Protein AF-A0A938N0V7-F1 (afdb_monomer)

Mean predicted aligned error: 14.21 Å

Sequence (322 aa):
MTSREPVSKRRSAGRAALAMTAGLLFSIIPAGCEKEAPPPPPPPPPPPPKAPEPVQVQDVMSRVGADARVQFPQDKAPTDEELVVAVVRFAGALARGDESGFGEWLAPSARPVLEELI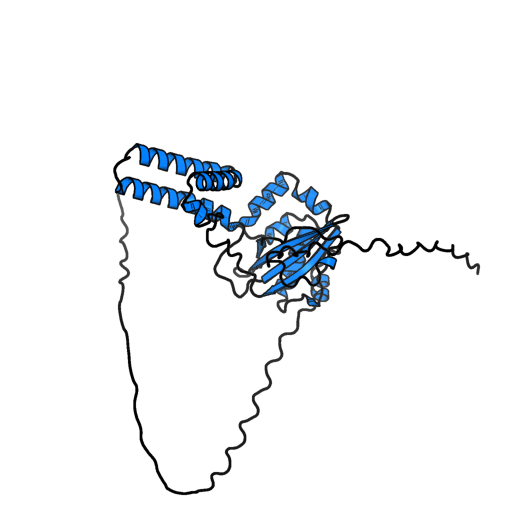AGGEWEEATGRIEAVRVFWVQKGAPEFRPPAGGLGITPDMLGDPAKMQEALKKLMEALPADQRAAFEQAQQELTEAVKANPTDPEAMRLAAQQFGAKVQPILAAASSGGDSGPVDPNAFGIGFAVQEPGSSYAVLWRATKPGERWVFSALPSPPGTRPRASDWDGVSDPTAPSSPAFGLPGSEPVPGSPSPSSEPSTPRAPVGG

Radius of gyration: 31.02 Å; Cα contacts (8 Å, |Δi|>4): 343; chains: 1; bounding box: 96×72×84 Å

Solvent-accessible surface area (backbone atoms only — not comparable to full-atom values): 19741 Å² total; per-residue (Å²): 140,86,87,83,84,85,86,84,84,81,81,90,78,83,87,86,87,84,84,88,86,88,84,79,87,88,82,91,79,93,78,78,93,69,84,71,72,77,73,75,74,74,75,77,76,76,79,77,79,78,76,82,68,59,39,64,44,66,62,51,38,62,74,71,63,50,41,89,42,49,42,67,52,66,95,56,39,53,68,48,60,68,57,52,53,48,52,46,51,43,46,28,16,50,47,69,47,34,61,68,62,33,50,72,34,36,30,80,80,53,40,64,59,52,51,50,31,52,76,70,44,51,41,55,60,58,23,72,47,46,67,31,35,28,52,50,39,63,41,80,46,34,78,74,71,66,61,64,90,51,80,70,78,52,44,81,70,34,79,77,32,72,67,53,41,51,51,49,52,48,55,49,50,72,71,41,56,74,69,52,34,52,54,46,52,51,36,49,50,52,36,50,53,48,36,69,74,37,80,83,40,69,66,59,44,52,51,36,51,50,52,34,48,65,63,42,44,61,50,52,46,55,70,52,40,65,41,78,67,62,79,82,49,80,81,18,26,26,39,29,35,18,40,18,40,90,79,30,12,37,54,46,30,30,35,40,37,55,81,78,91,47,67,30,35,40,57,41,82,47,50,86,70,72,39,69,42,36,72,72,47,58,81,55,86,60,62,72,56,77,77,67,72,77,77,66,65,91,74,78,67,79,73,89,75,76,75,74,82,74,81,75,79,81,75,83,81,77,86,84,85,130

Structure (mmCIF, N/CA/C/O backbone):
data_AF-A0A938N0V7-F1
#
_entry.id   AF-A0A938N0V7-F1
#
loop_
_atom_site.group_PDB
_atom_site.id
_atom_site.type_symbol
_atom_site.label_atom_id
_atom_site.label_alt_id
_atom_site.label_comp_id
_atom_site.label_asym_id
_atom_site.label_entity_id
_atom_site.label_seq_id
_atom_site.pdbx_PDB_ins_code
_atom_site.Cartn_x
_atom_site.Cartn_y
_atom_site.Cartn_z
_atom_site.occupancy
_atom_site.B_iso_or_equiv
_atom_site.auth_seq_id
_atom_site.auth_comp_id
_atom_site.auth_asym_id
_atom_site.auth_atom_id
_atom_site.pdbx_PDB_model_num
ATOM 1 N N . MET A 1 1 ? 45.841 17.186 -21.089 1.00 47.34 1 MET A N 1
ATOM 2 C CA . MET A 1 1 ? 46.556 16.758 -19.868 1.00 47.34 1 MET A CA 1
ATOM 3 C C . MET A 1 1 ? 45.662 15.775 -19.140 1.00 47.34 1 MET A C 1
ATOM 5 O O . MET A 1 1 ? 44.631 16.157 -18.611 1.00 47.34 1 MET A O 1
ATOM 9 N N . THR A 1 2 ? 45.986 14.497 -19.280 1.00 48.50 2 THR A N 1
ATOM 10 C CA . THR A 1 2 ? 45.189 13.338 -18.868 1.00 48.50 2 THR A CA 1
ATOM 11 C C . THR A 1 2 ? 45.739 12.770 -17.562 1.00 48.50 2 THR A C 1
ATOM 13 O O . THR A 1 2 ? 46.887 12.330 -17.554 1.00 48.50 2 THR A O 1
ATOM 16 N N . SER A 1 3 ? 44.930 12.716 -16.502 1.00 58.00 3 SER A N 1
ATOM 17 C CA . SER A 1 3 ? 45.210 11.891 -15.319 1.00 58.00 3 SER A CA 1
ATOM 18 C C . SER A 1 3 ? 44.272 10.690 -15.320 1.00 58.00 3 SER A C 1
ATOM 20 O O . SER A 1 3 ? 43.058 10.845 -15.237 1.00 58.00 3 SER A O 1
ATOM 22 N N . ARG A 1 4 ? 44.853 9.496 -15.473 1.00 60.59 4 ARG A N 1
ATOM 23 C CA . ARG A 1 4 ? 44.196 8.193 -15.315 1.00 60.59 4 ARG A CA 1
ATOM 24 C C . ARG A 1 4 ? 44.411 7.721 -13.878 1.00 60.59 4 ARG A C 1
ATOM 26 O O . ARG A 1 4 ? 45.558 7.624 -13.450 1.00 60.59 4 ARG A O 1
ATOM 33 N N . GLU A 1 5 ? 43.336 7.398 -13.168 1.00 58.91 5 GLU A N 1
ATOM 34 C CA . GLU A 1 5 ? 43.403 6.686 -11.887 1.00 58.91 5 GLU A CA 1
ATOM 35 C C . GLU A 1 5 ? 43.627 5.172 -12.087 1.00 58.91 5 GLU A C 1
ATOM 37 O O . GLU A 1 5 ? 43.180 4.607 -13.093 1.00 58.91 5 GLU A O 1
ATOM 42 N N . PRO A 1 6 ? 44.327 4.490 -11.159 1.00 67.94 6 PRO A N 1
ATOM 43 C CA . PRO A 1 6 ? 44.637 3.072 -11.282 1.00 67.94 6 PRO A CA 1
ATOM 44 C C . PRO A 1 6 ? 43.514 2.144 -10.786 1.00 67.94 6 PRO A C 1
ATOM 46 O O . PRO A 1 6 ? 42.963 2.282 -9.697 1.00 67.94 6 PRO A O 1
ATOM 49 N N . VAL A 1 7 ? 43.263 1.117 -11.598 1.00 62.88 7 VAL A N 1
ATOM 50 C CA . VAL A 1 7 ? 42.365 -0.022 -11.369 1.00 62.88 7 VAL A CA 1
ATOM 51 C C . VAL A 1 7 ? 42.854 -0.890 -10.200 1.00 62.88 7 VAL A C 1
ATOM 53 O O . VAL A 1 7 ? 43.948 -1.457 -10.242 1.00 62.88 7 VAL A O 1
ATOM 56 N N . SER A 1 8 ? 42.013 -1.056 -9.175 1.00 60.25 8 SER A N 1
ATOM 57 C CA . SER A 1 8 ? 42.258 -1.950 -8.036 1.00 60.25 8 SER A CA 1
ATOM 58 C C . SER A 1 8 ? 41.828 -3.391 -8.352 1.00 60.25 8 SER A C 1
ATOM 60 O O . SER A 1 8 ? 40.645 -3.704 -8.475 1.00 60.25 8 SER A O 1
ATOM 62 N N . LYS A 1 9 ? 42.818 -4.286 -8.478 1.00 55.31 9 LYS A N 1
ATOM 63 C CA . LYS A 1 9 ? 42.665 -5.750 -8.570 1.00 55.31 9 LYS A CA 1
ATOM 64 C C . LYS A 1 9 ? 42.208 -6.321 -7.221 1.00 55.31 9 LYS A C 1
ATOM 66 O O . LYS A 1 9 ? 43.036 -6.486 -6.325 1.00 55.31 9 LYS A O 1
ATOM 71 N N . ARG A 1 10 ? 40.943 -6.737 -7.086 1.00 57.19 10 ARG A N 1
ATOM 72 C CA . ARG A 1 10 ? 40.549 -7.680 -6.021 1.00 57.19 10 ARG A CA 1
ATOM 73 C C . ARG A 1 10 ? 40.757 -9.113 -6.500 1.00 57.19 10 ARG A C 1
ATOM 75 O O . ARG A 1 10 ? 40.176 -9.556 -7.485 1.00 57.19 10 ARG A O 1
ATOM 82 N N . ARG A 1 11 ? 41.668 -9.798 -5.811 1.00 59.78 11 ARG A N 1
ATOM 83 C CA . ARG A 1 11 ? 42.065 -11.187 -6.038 1.00 59.78 11 ARG A CA 1
ATOM 84 C C . ARG A 1 11 ? 40.982 -12.132 -5.522 1.00 59.78 11 ARG A C 1
ATOM 86 O O . ARG A 1 11 ? 40.542 -12.007 -4.384 1.00 59.78 11 ARG A O 1
ATOM 93 N N . SER A 1 12 ? 40.627 -13.098 -6.358 1.00 44.62 12 SER A N 1
ATOM 94 C CA . SER A 1 12 ? 39.912 -14.317 -6.001 1.00 44.62 12 SER A CA 1
ATOM 95 C C . SER A 1 12 ? 40.824 -15.261 -5.208 1.00 44.62 12 SER A C 1
ATOM 97 O O . SER A 1 12 ? 41.892 -15.639 -5.691 1.00 44.62 12 SER A O 1
ATOM 99 N N . ALA A 1 13 ? 40.371 -15.701 -4.042 1.00 51.12 13 ALA A N 1
ATOM 100 C CA . ALA A 1 13 ? 40.782 -16.946 -3.398 1.00 51.12 13 ALA A CA 1
ATOM 101 C C . ALA A 1 13 ? 39.467 -17.644 -3.002 1.00 51.12 13 ALA A C 1
ATOM 103 O O . ALA A 1 13 ? 38.592 -16.998 -2.446 1.00 51.12 13 ALA A O 1
ATOM 104 N N . GLY A 1 14 ? 39.166 -18.895 -3.335 1.00 38.66 14 GLY A N 1
ATOM 105 C CA . GLY A 1 14 ? 40.039 -20.001 -3.686 1.00 38.66 14 GLY A CA 1
ATOM 106 C C . GLY A 1 14 ? 40.099 -20.988 -2.523 1.00 38.66 14 GLY A C 1
ATOM 107 O O . GLY A 1 14 ? 40.975 -20.850 -1.684 1.00 38.66 14 GLY A O 1
ATOM 108 N N . ARG A 1 15 ? 39.228 -22.010 -2.593 1.00 45.34 15 ARG A N 1
ATOM 109 C CA . ARG A 1 15 ? 39.341 -23.357 -1.990 1.00 45.34 15 ARG A CA 1
ATOM 110 C C . ARG A 1 15 ? 39.179 -23.487 -0.466 1.00 45.34 15 ARG A C 1
ATOM 112 O O . ARG A 1 15 ? 39.952 -22.923 0.289 1.00 45.34 15 ARG A O 1
ATOM 119 N N . ALA A 1 16 ? 38.308 -24.404 -0.039 1.00 38.09 16 ALA A N 1
ATOM 120 C CA . ALA A 1 16 ? 38.733 -25.719 0.468 1.00 38.09 16 ALA A CA 1
ATOM 121 C C . ALA A 1 16 ? 37.522 -26.578 0.878 1.00 38.09 16 ALA A C 1
ATOM 123 O O . ALA A 1 16 ? 36.589 -26.103 1.515 1.00 38.09 16 ALA A O 1
ATOM 124 N N . ALA A 1 17 ? 37.574 -27.851 0.491 1.00 45.22 17 ALA A N 1
ATOM 125 C CA . ALA A 1 17 ? 36.679 -28.926 0.893 1.00 45.22 17 ALA A CA 1
ATOM 126 C C . ALA A 1 17 ? 37.282 -29.711 2.077 1.00 45.22 17 ALA A C 1
ATOM 128 O O . ALA A 1 17 ? 38.504 -29.811 2.167 1.00 45.22 17 ALA A O 1
ATOM 129 N N . LEU A 1 18 ? 36.435 -30.311 2.921 1.00 41.59 18 LEU A N 1
ATOM 130 C CA . LEU A 1 18 ? 36.738 -31.414 3.857 1.00 41.59 18 LEU A CA 1
ATOM 131 C C . LEU A 1 18 ? 35.364 -31.979 4.298 1.00 41.59 18 LEU A C 1
ATOM 133 O O . LEU A 1 18 ? 34.565 -31.203 4.805 1.00 41.59 18 LEU A O 1
ATOM 137 N N . ALA A 1 19 ? 34.857 -33.183 4.012 1.00 41.19 19 ALA A N 1
ATOM 138 C CA . ALA A 1 19 ? 35.351 -34.560 3.901 1.00 41.19 19 ALA A CA 1
ATOM 139 C C . ALA A 1 19 ? 35.709 -35.239 5.242 1.00 41.19 19 ALA A C 1
ATOM 141 O O . ALA A 1 19 ? 36.712 -34.899 5.856 1.00 41.19 19 ALA A O 1
ATOM 142 N N . MET A 1 20 ? 34.928 -36.290 5.557 1.00 44.91 20 MET A N 1
ATOM 143 C CA . MET A 1 20 ? 35.166 -37.397 6.513 1.00 44.91 20 MET A CA 1
ATOM 144 C C . MET A 1 20 ? 34.950 -37.050 8.003 1.00 44.91 20 MET A C 1
ATOM 146 O O . MET A 1 20 ? 35.351 -36.001 8.478 1.00 44.91 20 MET A O 1
ATOM 150 N N . THR A 1 21 ? 34.328 -37.895 8.834 1.00 43.50 21 THR A N 1
ATOM 151 C CA . THR A 1 21 ? 34.859 -39.219 9.199 1.00 43.50 21 THR A CA 1
ATOM 152 C C . THR A 1 21 ? 33.785 -40.086 9.873 1.00 43.50 21 THR A C 1
ATOM 154 O O . THR A 1 21 ? 33.064 -39.627 10.755 1.00 43.50 21 THR A O 1
ATOM 157 N N . ALA A 1 22 ? 33.719 -41.349 9.450 1.00 50.12 22 ALA A N 1
ATOM 158 C CA . ALA A 1 22 ? 33.015 -42.452 10.093 1.00 50.12 22 ALA A CA 1
ATOM 159 C C . ALA A 1 22 ? 33.988 -43.269 10.968 1.00 50.12 22 ALA A C 1
ATOM 161 O O . ALA A 1 22 ? 35.170 -43.359 10.643 1.00 50.12 22 ALA A O 1
ATOM 162 N N . GLY A 1 23 ? 33.472 -43.919 12.017 1.00 41.69 23 GLY A N 1
ATOM 163 C CA . GLY A 1 23 ? 34.208 -44.812 12.932 1.00 41.69 23 GLY A CA 1
ATOM 164 C C . GLY A 1 23 ? 34.209 -44.253 14.362 1.00 41.69 23 GLY A C 1
ATOM 165 O O . GLY A 1 23 ? 34.240 -43.046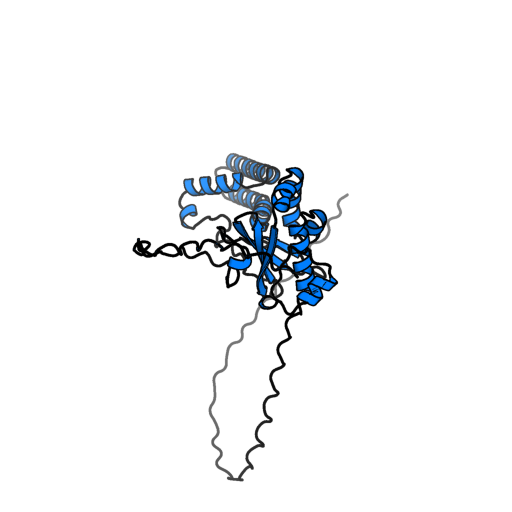 14.536 1.00 41.69 23 GLY A O 1
ATOM 166 N N . LEU A 1 24 ? 34.157 -45.025 15.444 1.00 48.19 24 LEU A N 1
ATOM 167 C CA . LEU A 1 24 ? 34.508 -46.425 15.652 1.00 48.19 24 LEU A CA 1
ATOM 168 C C . LEU A 1 24 ? 33.929 -46.878 17.015 1.00 48.19 24 LEU A C 1
ATOM 170 O O . LEU A 1 24 ? 33.697 -46.062 17.902 1.00 48.19 24 LEU A O 1
ATOM 174 N N . LEU A 1 25 ? 33.730 -48.190 17.140 1.00 48.72 25 LEU A N 1
ATOM 175 C CA . LEU A 1 25 ? 33.448 -48.998 18.336 1.00 48.72 25 LEU A CA 1
ATOM 176 C C . LEU A 1 25 ? 34.397 -48.776 19.542 1.00 48.72 25 LEU A C 1
ATOM 178 O O . LEU A 1 25 ? 35.467 -48.200 19.374 1.00 48.72 25 LEU A O 1
ATOM 182 N N . PHE A 1 26 ? 34.030 -49.425 20.670 1.00 44.22 26 PHE A N 1
ATOM 183 C CA . PHE A 1 26 ? 34.705 -49.625 21.983 1.00 44.22 26 PHE A CA 1
ATOM 184 C C . PHE A 1 26 ? 34.343 -48.600 23.082 1.00 44.22 26 PHE A C 1
ATOM 186 O O . PHE A 1 26 ? 34.364 -47.408 22.835 1.00 44.22 26 PHE A O 1
ATOM 193 N N . SER A 1 27 ? 33.963 -48.954 24.321 1.00 47.19 27 SER A N 1
ATOM 194 C CA . SER A 1 27 ? 34.313 -50.110 25.165 1.00 47.19 27 SER A CA 1
ATOM 195 C C . SER A 1 27 ? 33.200 -50.452 26.169 1.00 47.19 27 SER A C 1
ATOM 197 O O . SER A 1 27 ? 32.586 -49.561 26.749 1.00 47.19 27 SER A O 1
ATOM 199 N N . ILE A 1 28 ? 33.001 -51.746 26.436 1.00 57.38 28 ILE A N 1
ATOM 200 C CA . ILE A 1 28 ? 32.190 -52.258 27.551 1.00 57.38 28 ILE A CA 1
ATOM 201 C C . ILE A 1 28 ? 33.102 -52.361 28.783 1.00 57.38 28 ILE A C 1
ATOM 203 O O . ILE A 1 28 ? 34.055 -53.138 28.770 1.00 57.38 28 ILE A O 1
ATOM 207 N N . ILE A 1 29 ? 32.813 -51.591 29.836 1.00 60.56 29 ILE A N 1
ATOM 208 C CA . ILE A 1 29 ? 33.450 -51.694 31.160 1.00 60.56 29 ILE A CA 1
ATOM 209 C C . ILE A 1 29 ? 32.397 -52.240 32.138 1.00 60.56 29 ILE A C 1
ATOM 211 O O . ILE A 1 29 ? 31.386 -51.572 32.348 1.00 60.56 29 ILE A O 1
ATOM 215 N N . PRO A 1 30 ? 32.593 -53.420 32.754 1.00 62.50 30 PRO A N 1
ATOM 216 C CA . PRO A 1 30 ? 31.761 -53.887 33.851 1.00 62.50 30 PRO A CA 1
ATOM 217 C C . PRO A 1 30 ? 32.478 -53.607 35.177 1.00 62.50 30 PRO A C 1
ATOM 219 O O . PRO A 1 30 ? 33.363 -54.361 35.574 1.00 62.50 30 PRO A O 1
ATOM 222 N N . ALA A 1 31 ? 32.119 -52.530 35.874 1.00 54.00 31 ALA A N 1
ATOM 223 C CA . ALA A 1 31 ? 32.547 -52.326 37.256 1.00 54.00 31 ALA A CA 1
ATOM 224 C C . ALA A 1 31 ? 31.605 -51.370 37.998 1.00 54.00 31 ALA A C 1
ATOM 226 O O . ALA A 1 31 ? 31.448 -50.223 37.600 1.00 54.00 31 ALA A O 1
ATOM 227 N N . GLY A 1 32 ? 31.040 -51.864 39.103 1.00 51.56 32 GLY A N 1
ATOM 228 C CA . GLY A 1 32 ? 30.539 -51.048 40.209 1.00 51.56 32 GLY A CA 1
ATOM 229 C C . GLY A 1 32 ? 29.140 -50.460 40.036 1.00 51.56 32 GLY A C 1
ATOM 230 O O . GLY A 1 32 ? 28.994 -49.316 39.630 1.00 51.56 32 GLY A O 1
ATOM 231 N N . CYS A 1 33 ? 28.110 -51.200 40.464 1.00 56.69 33 CYS A N 1
ATOM 232 C CA . CYS A 1 33 ? 26.832 -50.605 40.871 1.00 56.69 33 CYS A CA 1
ATOM 233 C C . CYS A 1 33 ? 27.038 -49.779 42.151 1.00 56.69 33 CYS A C 1
ATOM 235 O O . CYS A 1 33 ? 26.643 -50.193 43.241 1.00 56.69 33 CYS A O 1
ATOM 237 N N . GLU A 1 34 ? 27.663 -48.614 42.028 1.00 55.59 34 GLU A N 1
ATOM 238 C CA . GLU A 1 34 ? 27.451 -47.535 42.978 1.00 55.59 34 GLU A CA 1
ATOM 239 C C . GLU A 1 34 ? 26.121 -46.898 42.578 1.00 55.59 34 GLU A C 1
ATOM 241 O O . GLU A 1 34 ? 25.934 -46.456 41.447 1.00 55.59 34 GLU A O 1
ATOM 246 N N . LYS A 1 35 ? 25.131 -46.994 43.467 1.00 66.81 35 LYS A N 1
ATOM 247 C CA . LYS A 1 35 ? 23.783 -46.466 43.260 1.00 66.81 35 LYS A CA 1
ATOM 248 C C . LYS A 1 35 ? 23.875 -44.941 43.257 1.00 66.81 35 LYS A C 1
ATOM 250 O O . LYS A 1 35 ? 23.654 -44.312 44.289 1.00 66.81 35 LYS A O 1
ATOM 255 N N . GLU A 1 36 ? 24.257 -44.378 42.114 1.00 56.34 36 GLU A N 1
ATOM 256 C CA . GLU A 1 36 ? 24.271 -42.946 41.854 1.00 56.34 36 GLU A CA 1
ATOM 257 C C . GLU A 1 36 ? 22.869 -42.430 42.171 1.00 56.34 36 GLU A C 1
ATOM 259 O O . GLU A 1 36 ? 21.865 -42.918 41.636 1.00 56.34 36 GLU A O 1
ATOM 264 N N . ALA A 1 37 ? 22.787 -41.535 43.157 1.00 69.44 37 ALA A N 1
ATOM 265 C CA . ALA A 1 37 ? 21.534 -40.881 43.480 1.00 69.44 37 ALA A CA 1
ATOM 266 C C . ALA A 1 37 ? 20.993 -40.286 42.172 1.00 69.44 37 ALA A C 1
ATOM 268 O O . ALA A 1 37 ? 21.779 -39.680 41.440 1.00 69.44 37 ALA A O 1
ATOM 269 N N . PRO A 1 38 ? 19.703 -40.493 41.841 1.00 75.12 38 PRO A N 1
ATOM 270 C CA . PRO A 1 38 ? 19.150 -39.986 40.595 1.00 75.12 38 PRO A CA 1
ATOM 271 C C . PRO A 1 38 ? 19.524 -38.507 40.487 1.00 75.12 38 PRO A C 1
ATOM 273 O O . PRO A 1 38 ? 19.334 -37.786 41.477 1.00 75.12 38 PRO A O 1
ATOM 276 N N . PRO A 1 39 ? 20.108 -38.068 39.353 1.00 78.81 39 PRO A N 1
ATOM 277 C CA . PRO A 1 39 ? 20.483 -36.677 39.191 1.00 78.81 39 PRO A CA 1
ATOM 278 C C . PRO A 1 39 ? 19.264 -35.831 39.557 1.00 78.81 39 PRO A C 1
ATOM 280 O O . PRO A 1 39 ? 18.140 -36.218 39.203 1.00 78.81 39 PRO A O 1
ATOM 283 N N . PRO A 1 40 ? 19.450 -34.738 40.322 1.00 81.75 40 PRO A N 1
ATOM 284 C CA . PRO A 1 40 ? 18.338 -33.883 40.700 1.00 81.75 40 PRO A CA 1
ATOM 285 C C . PRO A 1 40 ? 17.536 -33.578 39.433 1.00 81.75 40 PRO A C 1
ATOM 287 O O . PRO A 1 40 ? 18.154 -33.327 38.390 1.00 81.75 40 PRO A O 1
ATOM 290 N N . PRO A 1 41 ? 16.192 -33.678 39.482 1.00 84.50 41 PRO A N 1
ATOM 291 C CA . PRO A 1 41 ? 15.372 -33.463 38.303 1.00 84.50 41 PRO A CA 1
ATOM 292 C C . PRO A 1 41 ? 15.814 -32.145 37.666 1.00 84.50 41 PRO A C 1
ATOM 294 O O . PRO A 1 41 ? 16.003 -31.169 38.406 1.00 84.50 41 PRO A O 1
ATOM 297 N N . PRO A 1 42 ? 16.057 -32.122 36.340 1.00 87.69 42 PRO A N 1
ATOM 298 C CA . PRO A 1 42 ? 16.501 -30.909 35.680 1.00 87.69 42 PRO A CA 1
ATOM 299 C C . PRO A 1 42 ? 15.547 -29.784 36.087 1.00 87.69 42 PRO A C 1
ATOM 301 O O . PRO A 1 42 ? 14.333 -30.025 36.144 1.00 87.69 42 PRO A O 1
ATOM 304 N N . PRO A 1 43 ? 16.072 -28.595 36.442 1.00 89.94 43 PRO A N 1
ATOM 305 C CA . PRO A 1 43 ? 15.221 -27.490 36.844 1.00 89.94 43 PRO A CA 1
ATOM 306 C C . PRO A 1 43 ? 14.141 -27.308 35.773 1.00 89.94 43 PRO A C 1
ATOM 308 O O . PRO A 1 43 ? 14.461 -27.414 34.581 1.00 89.94 43 PRO A O 1
ATOM 311 N N . PRO A 1 44 ? 12.869 -27.107 36.171 1.00 91.31 44 PRO A N 1
ATOM 312 C CA . PRO A 1 44 ? 11.796 -26.939 35.208 1.00 91.31 44 PRO A CA 1
ATOM 313 C C . PRO A 1 44 ? 12.214 -25.849 34.217 1.00 91.31 44 PRO A C 1
ATOM 315 O O . PRO A 1 44 ? 12.753 -24.823 34.653 1.00 91.31 44 PRO A O 1
ATOM 318 N N . PRO A 1 45 ? 12.038 -26.076 32.902 1.00 92.12 45 PRO A N 1
ATOM 319 C CA . PRO A 1 45 ? 12.415 -25.085 31.913 1.00 92.12 45 PRO A CA 1
ATOM 320 C C . PRO A 1 45 ? 11.754 -23.753 32.288 1.00 92.12 45 PRO A C 1
ATOM 322 O O . PRO A 1 45 ? 10.585 -23.755 32.694 1.00 92.12 45 PRO A O 1
ATOM 325 N N . PRO A 1 46 ? 12.490 -22.628 32.217 1.00 93.19 46 PRO A N 1
ATOM 326 C CA . PRO A 1 46 ? 11.923 -21.331 32.542 1.00 93.19 46 PRO A CA 1
ATOM 327 C 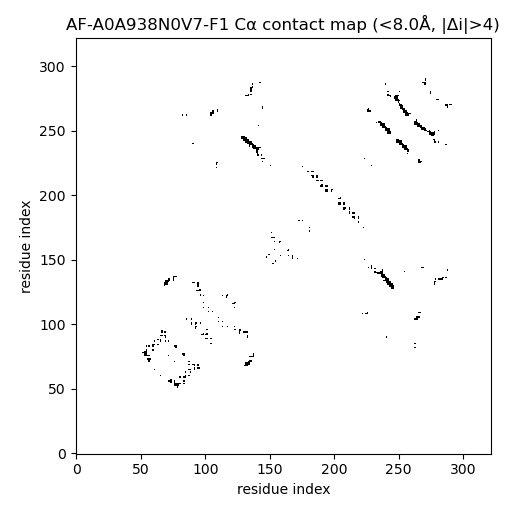C . PRO A 1 46 ? 10.642 -21.121 31.720 1.00 93.19 46 PRO A C 1
ATOM 329 O O . PRO A 1 46 ? 10.611 -21.513 30.547 1.00 93.19 46 PRO A O 1
ATOM 332 N N . PRO A 1 47 ? 9.581 -20.536 32.311 1.00 93.44 47 PRO A N 1
ATOM 333 C CA . PRO A 1 47 ? 8.358 -20.241 31.581 1.00 93.44 47 PRO A CA 1
ATOM 334 C C . PRO A 1 47 ? 8.694 -19.475 30.293 1.00 93.44 47 PRO A C 1
ATOM 336 O O . PRO A 1 47 ? 9.537 -18.572 30.348 1.00 93.44 47 PRO A O 1
ATOM 339 N N . PRO A 1 48 ? 8.068 -19.803 29.148 1.00 92.44 48 PRO A N 1
ATOM 340 C CA . PRO A 1 48 ? 8.260 -19.040 27.924 1.00 92.44 48 PRO A CA 1
ATOM 341 C C . PRO A 1 48 ? 8.029 -17.545 28.193 1.00 92.44 48 PRO A C 1
ATOM 343 O O . PRO A 1 48 ? 7.084 -17.210 28.919 1.00 92.44 48 PRO A O 1
ATOM 346 N N . PRO A 1 49 ? 8.854 -16.639 27.636 1.00 93.31 49 PRO A N 1
ATOM 347 C CA . PRO A 1 49 ? 8.581 -15.209 27.702 1.00 93.31 49 PRO A CA 1
ATOM 348 C C . PRO A 1 49 ? 7.142 -14.925 27.255 1.00 93.31 49 PRO A C 1
ATOM 350 O O . PRO A 1 49 ? 6.687 -15.473 26.249 1.00 93.31 49 PRO A O 1
ATOM 353 N N . LYS A 1 50 ? 6.410 -14.093 28.008 1.00 93.19 50 LYS A N 1
ATOM 354 C CA . LYS A 1 50 ? 5.061 -13.667 27.609 1.00 93.19 50 LYS A CA 1
ATOM 355 C C . LYS A 1 50 ? 5.150 -12.962 26.253 1.00 93.19 50 LYS A C 1
ATOM 357 O O . LYS A 1 50 ? 6.035 -12.129 26.060 1.00 93.19 50 LYS A O 1
ATOM 362 N N . ALA A 1 51 ? 4.255 -13.305 25.329 1.00 91.25 51 ALA A N 1
ATOM 363 C CA . ALA A 1 51 ? 4.170 -12.607 24.051 1.00 91.25 51 ALA A CA 1
ATOM 364 C C . ALA A 1 51 ? 3.896 -11.107 24.296 1.00 91.25 51 ALA A C 1
ATOM 366 O O . ALA A 1 51 ? 3.143 -10.793 25.223 1.00 91.25 51 ALA A O 1
ATOM 367 N N . PRO A 1 52 ? 4.493 -10.192 23.509 1.00 92.88 52 PRO A N 1
ATOM 368 C CA . PRO A 1 52 ? 4.187 -8.770 23.606 1.00 92.88 52 PRO A CA 1
ATOM 369 C C . PRO A 1 52 ? 2.686 -8.523 23.435 1.00 92.88 52 PRO A C 1
ATOM 371 O O . PRO A 1 52 ? 2.048 -9.130 22.574 1.00 92.88 52 PRO A O 1
ATOM 374 N N . GLU A 1 53 ? 2.127 -7.642 24.258 1.00 95.12 53 GLU A N 1
ATOM 375 C CA . GLU A 1 53 ? 0.715 -7.277 24.164 1.00 95.12 53 GLU A CA 1
ATOM 376 C C . GLU A 1 53 ? 0.479 -6.379 22.932 1.00 95.12 53 GLU A C 1
ATOM 378 O O . GLU A 1 53 ? 1.330 -5.540 22.618 1.00 95.12 53 GLU A O 1
ATOM 383 N N . PRO A 1 54 ? -0.641 -6.544 22.203 1.00 95.56 54 PRO A N 1
ATOM 384 C CA . PRO A 1 54 ? -1.002 -5.643 21.112 1.00 95.56 54 PRO A CA 1
ATOM 385 C C . PRO A 1 54 ? -1.173 -4.196 21.588 1.00 95.56 54 PRO A C 1
ATOM 387 O O . PRO A 1 54 ? -1.644 -3.946 22.699 1.00 95.56 54 PRO A O 1
ATOM 390 N N . VAL A 1 55 ? -0.841 -3.239 20.722 1.00 97.19 55 VAL A N 1
ATOM 391 C CA . VAL A 1 55 ? -0.993 -1.804 21.006 1.00 97.19 55 VAL A CA 1
ATOM 392 C C . VAL A 1 55 ? -2.471 -1.460 21.188 1.00 97.19 55 VAL A C 1
ATOM 394 O O . VAL A 1 55 ? -3.311 -1.922 20.419 1.00 97.19 55 VAL A O 1
ATOM 397 N N . GLN A 1 56 ? -2.804 -0.617 22.168 1.00 98.12 56 GLN A N 1
ATOM 398 C CA . GLN A 1 56 ? -4.167 -0.106 22.351 1.00 98.12 56 GLN A CA 1
ATOM 399 C C . GLN A 1 56 ? -4.469 0.956 21.289 1.00 98.12 56 GLN A C 1
ATOM 401 O O . GLN A 1 56 ? -4.088 2.122 21.408 1.00 98.12 56 GLN A O 1
ATOM 406 N N . VAL A 1 57 ? -5.133 0.549 20.208 1.00 97.62 57 VAL A N 1
ATOM 407 C CA . VAL A 1 57 ? -5.290 1.367 18.997 1.00 97.62 57 VAL A CA 1
ATOM 408 C C . VAL A 1 57 ? -6.087 2.635 19.272 1.00 97.62 57 VAL A C 1
ATOM 410 O O . VAL A 1 57 ? -5.744 3.691 18.746 1.00 97.62 57 VAL A O 1
ATOM 413 N N . GLN A 1 58 ? -7.104 2.566 20.134 1.00 97.75 58 GLN A N 1
ATOM 414 C CA . GLN A 1 58 ? -7.940 3.728 20.441 1.00 97.75 58 GLN A CA 1
ATOM 415 C C . GLN A 1 58 ? -7.192 4.833 21.186 1.00 97.75 58 GLN A C 1
ATOM 417 O O . GLN A 1 58 ? -7.424 6.016 20.918 1.00 97.75 58 GLN A O 1
ATOM 422 N N . ASP A 1 59 ? -6.251 4.465 22.055 1.00 98.19 59 ASP A N 1
ATOM 423 C CA . ASP A 1 59 ? -5.392 5.432 22.739 1.00 98.19 59 ASP A CA 1
ATOM 424 C C . ASP A 1 59 ? -4.489 6.139 21.724 1.00 98.19 59 ASP A C 1
ATOM 426 O O . ASP A 1 59 ? -4.357 7.366 21.742 1.00 98.19 59 ASP A O 1
ATOM 430 N N . VAL A 1 60 ? -3.927 5.379 20.774 1.00 98.25 60 VAL A N 1
ATOM 431 C CA . VAL A 1 60 ? -3.113 5.934 19.687 1.00 98.25 60 VAL A CA 1
ATOM 432 C C . VAL A 1 60 ? -3.944 6.856 18.798 1.00 98.25 60 VAL A C 1
ATOM 434 O O . VAL A 1 60 ? -3.527 7.991 18.573 1.00 98.25 60 VAL A O 1
ATOM 437 N N . MET A 1 61 ? -5.113 6.411 18.327 1.00 98.19 61 MET A N 1
ATOM 438 C CA . MET A 1 61 ? -6.014 7.197 17.477 1.00 98.19 61 MET A CA 1
ATOM 439 C C . MET A 1 61 ? -6.438 8.506 18.150 1.00 98.19 61 MET A C 1
ATOM 441 O O . MET A 1 61 ? -6.387 9.560 17.516 1.00 98.19 61 MET A O 1
ATOM 445 N N . SER A 1 62 ? -6.775 8.461 19.441 1.00 98.25 62 SER A N 1
ATOM 446 C CA . SER A 1 62 ? -7.120 9.654 20.223 1.00 98.25 62 SER A CA 1
ATOM 447 C C . SER A 1 62 ? -5.932 10.608 20.347 1.00 98.25 62 SER A C 1
ATOM 449 O O . SER A 1 62 ? -6.066 11.808 20.117 1.00 98.25 62 SER A O 1
ATOM 451 N N . ARG A 1 63 ? -4.741 10.077 20.654 1.00 98.38 63 ARG A N 1
ATOM 452 C CA . ARG A 1 63 ? -3.518 10.868 20.843 1.00 98.38 63 ARG A CA 1
ATOM 453 C C . ARG A 1 63 ? -3.031 11.537 19.559 1.00 98.38 63 ARG A C 1
ATOM 455 O O . ARG A 1 63 ? -2.494 12.638 19.626 1.00 98.38 63 ARG A O 1
ATOM 462 N N . VAL A 1 64 ? -3.177 10.885 18.404 1.00 98.06 64 VAL A N 1
ATOM 463 C CA . VAL A 1 64 ? -2.732 11.440 17.111 1.00 98.06 64 VAL A CA 1
ATOM 464 C C . VAL A 1 64 ? -3.810 12.240 16.383 1.00 98.06 64 VAL A C 1
ATOM 466 O O . VAL A 1 64 ? -3.517 12.777 15.318 1.00 98.06 64 VAL A O 1
ATOM 469 N N . GLY A 1 65 ? -5.026 12.325 16.934 1.00 97.81 65 GLY A N 1
ATOM 470 C CA . GLY A 1 65 ? -6.148 13.015 16.299 1.00 97.81 65 GLY A CA 1
ATOM 471 C C . GLY A 1 65 ? -6.573 12.343 14.995 1.00 97.81 65 GLY A C 1
ATOM 472 O O . GLY A 1 65 ? -6.594 12.987 13.947 1.00 97.81 65 GLY A O 1
ATOM 473 N N . ALA A 1 66 ? -6.850 11.037 15.041 1.00 97.75 66 ALA A N 1
ATOM 474 C CA . ALA A 1 66 ? -7.315 10.289 13.877 1.00 97.75 66 ALA A CA 1
ATOM 475 C C . ALA A 1 66 ? -8.568 10.933 13.254 1.00 97.75 66 ALA A C 1
ATOM 477 O O . ALA A 1 66 ? -9.446 11.424 13.965 1.00 97.75 66 ALA A O 1
ATOM 478 N N . ASP A 1 67 ? -8.658 10.904 11.921 1.00 98.50 67 ASP A N 1
ATOM 479 C CA . ASP A 1 67 ? -9.878 11.311 11.217 1.00 98.50 67 ASP A CA 1
ATOM 480 C C . ASP A 1 67 ? -11.035 10.391 11.639 1.00 98.50 67 ASP A C 1
ATOM 482 O O . ASP A 1 67 ? -10.858 9.176 11.731 1.00 98.50 67 ASP A O 1
ATOM 486 N N . ALA A 1 68 ? -12.217 10.959 11.889 1.00 98.38 68 ALA A N 1
ATOM 487 C CA . ALA A 1 68 ? -13.384 10.215 12.367 1.00 98.38 68 ALA A CA 1
ATOM 488 C C . ALA A 1 68 ? -13.857 9.113 11.397 1.00 98.38 68 ALA A C 1
ATOM 490 O O . ALA A 1 68 ? -14.567 8.194 11.804 1.00 98.38 68 ALA A O 1
ATOM 491 N N . ARG A 1 69 ? -13.468 9.193 10.120 1.00 98.62 69 ARG A N 1
ATOM 492 C CA . ARG A 1 69 ? -13.760 8.192 9.086 1.00 98.62 69 ARG A CA 1
ATOM 493 C C . ARG A 1 69 ? -12.783 7.020 9.102 1.00 98.62 69 ARG A C 1
ATOM 495 O O . ARG A 1 69 ? -13.070 5.988 8.495 1.00 98.62 69 ARG A O 1
ATOM 502 N N . VAL A 1 70 ? -11.643 7.148 9.783 1.00 98.69 70 VAL A N 1
ATOM 503 C CA . VAL A 1 70 ? -10.674 6.060 9.934 1.00 98.69 70 VAL A CA 1
ATOM 504 C C . VAL A 1 70 ? -11.149 5.108 11.022 1.00 98.69 70 VAL A C 1
ATOM 506 O O . VAL A 1 70 ? -11.420 5.505 12.151 1.00 98.69 70 VAL A O 1
ATOM 509 N N . GLN A 1 71 ? -11.210 3.823 10.690 1.00 98.62 71 GLN A N 1
ATOM 510 C CA . GLN A 1 71 ? -11.568 2.757 11.616 1.00 98.62 71 GLN A CA 1
ATOM 511 C C . GLN A 1 71 ? -10.427 1.750 11.685 1.00 98.62 71 GLN A C 1
ATOM 513 O O . GLN A 1 71 ? -10.090 1.127 10.679 1.00 98.62 71 GLN A O 1
ATOM 518 N N . PHE A 1 72 ? -9.857 1.551 12.871 1.00 98.31 72 PHE A N 1
ATOM 519 C CA . PHE A 1 72 ? -8.800 0.568 13.087 1.00 98.31 72 PHE A CA 1
ATOM 520 C C . PHE A 1 72 ? -9.217 -0.391 14.216 1.00 98.31 72 PHE A C 1
ATOM 522 O O . PHE A 1 72 ? -9.109 -0.057 15.395 1.00 98.31 72 PHE A O 1
ATOM 529 N N . PRO A 1 73 ? -9.756 -1.573 13.866 1.00 98.00 73 PRO A N 1
ATOM 530 C CA . PRO A 1 73 ? -10.193 -2.573 14.835 1.00 98.00 73 PRO A CA 1
ATOM 531 C C . PRO A 1 73 ? -9.045 -3.089 15.712 1.00 98.00 73 PRO A C 1
ATOM 533 O O . PRO A 1 73 ? -7.951 -3.377 15.223 1.00 98.00 73 PRO A O 1
ATOM 536 N N . GLN A 1 74 ? -9.311 -3.254 17.011 1.00 97.75 74 GLN A N 1
ATOM 537 C CA . GLN A 1 74 ? -8.312 -3.690 17.996 1.00 97.75 74 GLN A CA 1
ATOM 538 C C . GLN A 1 74 ? -7.784 -5.110 17.726 1.00 97.75 74 GLN A C 1
ATOM 540 O O . GLN A 1 74 ? -6.639 -5.413 18.046 1.00 97.75 74 GLN A O 1
ATOM 545 N N . ASP A 1 75 ? -8.577 -5.982 17.101 1.00 96.69 75 ASP A N 1
ATOM 546 C CA . ASP A 1 75 ? -8.163 -7.337 16.714 1.00 96.69 75 ASP A CA 1
ATOM 547 C C . ASP A 1 75 ? -7.182 -7.360 15.526 1.00 96.69 75 ASP A C 1
ATOM 549 O O . ASP A 1 75 ? -6.632 -8.413 15.206 1.00 96.69 75 ASP A O 1
ATOM 553 N N . LYS A 1 76 ? -6.947 -6.210 14.878 1.00 96.75 76 LYS A N 1
ATOM 554 C CA . LYS A 1 76 ? -5.934 -6.017 13.826 1.00 96.75 76 LYS A CA 1
ATOM 555 C C . LYS A 1 76 ? -4.693 -5.271 14.319 1.00 96.75 76 LYS A C 1
ATOM 557 O O . LYS A 1 76 ? -3.788 -5.014 13.528 1.00 96.75 76 LYS A O 1
ATOM 562 N N . ALA A 1 77 ? -4.649 -4.896 15.596 1.00 96.88 77 ALA A N 1
ATOM 563 C CA . ALA A 1 77 ? -3.571 -4.098 16.156 1.00 96.88 77 ALA A CA 1
ATOM 564 C C . ALA A 1 77 ? -2.224 -4.850 16.111 1.00 96.88 77 ALA A C 1
ATOM 566 O O . ALA A 1 77 ? -2.118 -5.940 16.683 1.00 96.88 77 ALA A O 1
ATOM 567 N N . PRO A 1 78 ? -1.172 -4.295 15.482 1.00 96.50 78 PRO A N 1
ATOM 568 C CA . PRO A 1 78 ? 0.177 -4.817 15.634 1.00 96.50 78 PRO A CA 1
ATOM 569 C C . PRO A 1 78 ? 0.725 -4.510 17.039 1.00 96.50 78 PRO A C 1
ATOM 571 O O . PRO A 1 78 ? 0.154 -3.744 17.815 1.00 96.50 78 PRO A O 1
ATOM 574 N N . THR A 1 79 ? 1.875 -5.097 17.364 1.00 97.19 79 THR A N 1
ATOM 575 C CA . THR A 1 79 ? 2.613 -4.813 18.609 1.00 97.19 79 THR A CA 1
ATOM 576 C C . THR A 1 79 ? 3.532 -3.591 18.492 1.00 97.19 79 THR A C 1
ATOM 578 O O . THR A 1 79 ? 4.138 -3.189 19.478 1.00 97.19 79 THR A O 1
ATOM 581 N N . ASP A 1 80 ? 3.690 -3.034 17.288 1.00 97.00 80 ASP A N 1
ATOM 582 C CA . ASP A 1 80 ? 4.538 -1.872 17.010 1.00 97.00 80 ASP A CA 1
ATOM 583 C C . ASP A 1 80 ? 3.690 -0.593 16.999 1.00 97.00 80 ASP A C 1
ATOM 585 O O . ASP A 1 80 ? 2.872 -0.380 16.103 1.00 97.00 80 ASP A O 1
ATOM 589 N N . GLU A 1 81 ? 3.874 0.256 18.011 1.00 97.62 81 GLU A N 1
ATOM 590 C CA . GLU A 1 81 ? 3.120 1.500 18.184 1.00 97.62 81 GLU A CA 1
ATOM 591 C C . GLU A 1 81 ? 3.418 2.533 17.089 1.00 97.62 81 GLU A C 1
ATOM 593 O O . GLU A 1 81 ? 2.511 3.240 16.645 1.00 97.62 81 GLU A O 1
ATOM 598 N N . GLU A 1 82 ? 4.658 2.606 16.604 1.00 97.88 82 GLU A N 1
ATOM 599 C CA . GLU A 1 82 ? 5.032 3.546 15.547 1.00 97.88 82 GLU A CA 1
ATOM 600 C C . GLU A 1 82 ? 4.397 3.161 14.213 1.00 97.88 82 GLU A C 1
ATOM 602 O O . GLU A 1 82 ? 3.982 4.040 13.453 1.00 97.88 82 GLU A O 1
ATOM 607 N N . LEU A 1 83 ? 4.264 1.857 13.946 1.00 97.88 83 LEU A N 1
ATOM 608 C CA . LEU A 1 83 ? 3.498 1.366 12.804 1.00 97.88 83 LEU A CA 1
ATOM 609 C C . LEU A 1 83 ? 2.021 1.761 12.920 1.00 97.88 83 LEU A C 1
ATOM 611 O O . LEU A 1 83 ? 1.455 2.241 11.940 1.00 97.88 83 LEU A O 1
ATOM 615 N N . VAL A 1 84 ? 1.394 1.616 14.098 1.00 98.31 84 VAL A N 1
ATOM 616 C CA . VAL A 1 84 ? -0.003 2.058 14.304 1.00 98.31 84 VAL A CA 1
ATOM 617 C C . VAL A 1 84 ? -0.141 3.550 14.013 1.00 98.31 84 VAL A C 1
ATOM 619 O O . VAL A 1 84 ? -1.038 3.945 13.270 1.00 98.31 84 VAL A O 1
ATOM 622 N N . VAL A 1 85 ? 0.765 4.380 14.539 1.00 98.31 85 VAL A N 1
ATOM 623 C CA . VAL A 1 85 ? 0.775 5.827 14.276 1.00 98.31 85 VAL A CA 1
ATOM 624 C C . VAL A 1 85 ? 0.896 6.117 12.777 1.00 98.31 85 VAL A C 1
ATOM 626 O O . VAL A 1 85 ? 0.140 6.941 12.260 1.00 98.31 85 VAL A O 1
ATOM 629 N N . ALA A 1 86 ? 1.810 5.443 12.075 1.00 98.31 86 ALA A N 1
ATOM 630 C CA . ALA A 1 86 ? 2.007 5.618 10.638 1.00 98.31 86 ALA A CA 1
ATOM 631 C C . ALA A 1 86 ? 0.760 5.216 9.837 1.00 98.31 86 ALA A C 1
ATOM 633 O O . ALA A 1 86 ? 0.294 5.993 9.009 1.00 98.31 86 ALA A O 1
ATOM 634 N N . VAL A 1 87 ? 0.169 4.053 10.131 1.00 98.38 87 VAL A N 1
ATOM 635 C CA . VAL A 1 87 ? -1.050 3.555 9.471 1.00 98.38 87 VAL A CA 1
ATOM 636 C C . VAL A 1 87 ? -2.226 4.505 9.691 1.00 98.38 87 VAL A C 1
ATOM 638 O O . VAL A 1 87 ? -2.909 4.857 8.731 1.00 98.38 87 VAL A O 1
ATOM 641 N N . VAL A 1 88 ? -2.445 4.971 10.925 1.00 98.56 88 VAL A N 1
ATOM 642 C CA . VAL A 1 88 ? -3.533 5.909 11.249 1.00 98.56 88 VAL A CA 1
ATOM 643 C C . VAL A 1 88 ? -3.350 7.242 10.524 1.00 98.56 88 VAL A C 1
ATOM 645 O O . VAL A 1 88 ? -4.316 7.783 9.987 1.00 98.56 88 VAL A O 1
ATOM 648 N N . ARG A 1 89 ? -2.124 7.778 10.471 1.00 98.44 89 ARG A N 1
ATOM 649 C CA . ARG A 1 89 ? -1.838 9.033 9.758 1.00 98.44 89 ARG A CA 1
ATOM 650 C C . ARG A 1 89 ? -1.996 8.887 8.252 1.00 98.44 89 ARG A C 1
ATOM 652 O O . ARG A 1 89 ? -2.612 9.753 7.638 1.00 98.44 89 ARG A O 1
ATOM 659 N N . PHE A 1 90 ? -1.496 7.796 7.683 1.00 98.44 90 PHE A N 1
ATOM 660 C CA . PHE A 1 90 ? -1.597 7.509 6.257 1.00 98.44 90 PHE A CA 1
ATOM 661 C C . PHE A 1 90 ? -3.057 7.323 5.818 1.00 98.44 90 PHE A C 1
ATOM 663 O O . PHE A 1 90 ? -3.514 7.998 4.896 1.00 98.44 90 PHE A O 1
ATOM 670 N N . ALA A 1 91 ? -3.830 6.505 6.541 1.00 98.62 91 ALA A N 1
ATOM 671 C CA . ALA A 1 91 ? -5.263 6.329 6.301 1.00 98.62 91 ALA A CA 1
ATOM 672 C C . ALA A 1 91 ? -6.053 7.632 6.514 1.00 98.62 91 ALA A C 1
ATOM 674 O O . ALA A 1 91 ? -6.972 7.931 5.756 1.00 98.62 91 ALA A O 1
ATOM 675 N N . GLY A 1 92 ? -5.684 8.430 7.521 1.00 98.56 92 GLY A N 1
ATOM 676 C CA . GLY A 1 92 ? -6.299 9.731 7.777 1.00 98.56 92 GLY A CA 1
ATOM 677 C C . GLY A 1 92 ? -6.035 10.746 6.667 1.00 98.56 92 GLY A C 1
ATOM 678 O O . GLY A 1 92 ? -6.942 11.492 6.310 1.00 98.56 92 GLY A O 1
ATOM 679 N N . ALA A 1 93 ? -4.825 10.766 6.102 1.00 98.56 93 ALA A N 1
ATOM 680 C CA . ALA A 1 93 ? -4.502 11.623 4.965 1.00 98.56 93 ALA A CA 1
ATOM 681 C C . ALA A 1 93 ? -5.310 11.228 3.719 1.00 98.56 93 ALA A C 1
ATOM 683 O O . ALA A 1 93 ? -5.924 12.091 3.097 1.00 98.56 93 ALA A O 1
ATOM 684 N N . LEU A 1 94 ? -5.405 9.921 3.435 1.00 98.50 94 LEU A N 1
ATOM 685 C CA . LEU A 1 94 ? -6.249 9.392 2.360 1.00 98.50 94 LEU A CA 1
ATOM 686 C C . LEU A 1 94 ? -7.717 9.792 2.543 1.00 98.50 94 LEU A C 1
ATOM 688 O O . LEU A 1 94 ? -8.326 10.319 1.620 1.00 98.50 94 LEU A O 1
ATOM 692 N N . ALA A 1 95 ? -8.274 9.591 3.743 1.00 98.56 95 ALA A N 1
ATOM 693 C CA . ALA A 1 95 ? -9.657 9.952 4.030 1.00 98.56 95 ALA A CA 1
ATOM 694 C C . ALA A 1 95 ? -9.910 11.446 3.770 1.00 98.56 95 ALA A C 1
ATOM 696 O O . ALA A 1 95 ? -10.921 11.812 3.178 1.00 98.56 95 ALA A O 1
ATOM 697 N N . ARG A 1 96 ? -9.007 12.335 4.200 1.00 98.56 96 ARG A N 1
ATOM 698 C CA . ARG A 1 96 ? -9.143 13.794 4.024 1.00 98.56 96 ARG A CA 1
ATOM 699 C C . ARG A 1 96 ? -8.905 14.299 2.604 1.00 98.56 96 ARG A C 1
ATOM 701 O O . ARG A 1 96 ? -9.201 15.464 2.372 1.00 98.56 96 ARG A O 1
ATOM 708 N N . GLY A 1 97 ? -8.356 13.484 1.705 1.00 98.38 97 GLY A N 1
ATOM 709 C CA . GLY A 1 97 ? -7.804 13.997 0.450 1.00 98.38 97 GLY A CA 1
ATOM 710 C C . GLY A 1 97 ? -6.580 14.893 0.662 1.00 98.38 97 GLY A C 1
ATOM 711 O O . GLY A 1 97 ? -6.272 15.732 -0.175 1.00 98.38 97 GLY A O 1
ATOM 712 N N . ASP A 1 98 ? -5.875 14.735 1.785 1.00 98.56 98 ASP A N 1
ATOM 713 C CA . ASP A 1 98 ? -4.682 15.511 2.137 1.00 98.56 98 ASP A CA 1
ATOM 714 C C . ASP A 1 98 ? -3.485 15.008 1.323 1.00 98.56 98 ASP A C 1
ATOM 716 O O . ASP A 1 98 ? -2.757 14.110 1.747 1.00 98.56 98 ASP A O 1
ATOM 720 N N . GLU A 1 99 ? -3.318 15.561 0.123 1.00 98.19 99 GLU A N 1
ATOM 721 C CA . GLU A 1 99 ? -2.295 15.158 -0.846 1.00 98.19 99 GLU A CA 1
ATOM 722 C C . GLU A 1 99 ? -0.869 15.254 -0.294 1.00 98.19 99 GLU A C 1
ATOM 724 O O . GLU A 1 99 ? -0.057 14.346 -0.482 1.00 98.19 99 GLU A O 1
ATOM 729 N N . SER A 1 100 ? -0.576 16.326 0.447 1.00 98.25 100 SER A N 1
ATOM 730 C CA . SER A 1 100 ? 0.742 16.562 1.033 1.00 98.25 100 SER A CA 1
ATOM 731 C C . SER A 1 100 ? 1.005 15.545 2.137 1.00 98.25 100 SER A C 1
ATOM 733 O O . SER A 1 100 ? 2.023 14.849 2.114 1.00 98.25 100 SER A O 1
ATOM 735 N N . GLY A 1 101 ? 0.050 15.388 3.059 1.00 97.44 101 GLY A N 1
ATOM 736 C CA . GLY A 1 101 ? 0.131 14.394 4.119 1.00 97.44 101 GLY A CA 1
ATOM 737 C C 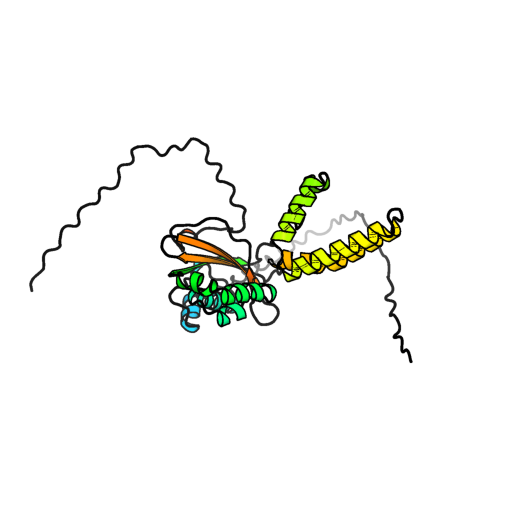. GLY A 1 101 ? 0.233 12.972 3.575 1.00 97.44 101 GLY A C 1
ATOM 738 O O . GLY A 1 101 ? 1.009 12.184 4.102 1.00 97.44 101 GLY A O 1
ATOM 739 N N . PHE A 1 102 ? -0.494 12.633 2.510 1.00 98.25 102 PHE A N 1
ATOM 740 C CA . PHE A 1 102 ? -0.460 11.304 1.898 1.00 98.25 102 PHE A CA 1
ATOM 741 C C . PHE A 1 102 ? 0.881 11.044 1.195 1.00 98.25 102 PHE A C 1
ATOM 743 O O . PHE A 1 102 ? 1.523 10.021 1.449 1.00 98.25 102 PHE A O 1
ATOM 750 N N . GLY A 1 103 ? 1.359 11.995 0.386 1.00 97.56 103 GLY A N 1
ATOM 751 C CA . GLY A 1 103 ? 2.625 11.906 -0.347 1.00 97.56 103 GLY A CA 1
ATOM 752 C C . GLY A 1 103 ? 3.869 11.793 0.544 1.00 97.56 103 GLY A C 1
ATOM 753 O O . GLY A 1 103 ? 4.848 11.143 0.159 1.00 97.56 103 GLY A O 1
ATOM 754 N N . GLU A 1 104 ? 3.837 12.349 1.760 1.00 97.25 104 GLU A N 1
ATOM 755 C CA . GLU A 1 104 ? 4.920 12.215 2.748 1.00 97.25 104 GLU A CA 1
ATOM 756 C C . GLU A 1 104 ? 5.186 10.765 3.169 1.00 97.25 104 GLU A C 1
ATOM 758 O O . GLU A 1 104 ? 6.339 10.408 3.444 1.00 97.25 104 GLU A O 1
ATOM 763 N N . TRP A 1 105 ? 4.139 9.939 3.205 1.00 97.38 105 TRP A N 1
ATOM 764 C CA . TRP A 1 105 ? 4.209 8.527 3.581 1.00 97.38 105 TRP A CA 1
ATOM 765 C C . TRP A 1 105 ? 4.431 7.609 2.382 1.00 97.38 105 TRP A C 1
ATOM 767 O O . TRP A 1 105 ? 4.798 6.454 2.577 1.00 97.38 105 TRP A O 1
ATOM 777 N N . LEU A 1 106 ? 4.249 8.085 1.149 1.00 96.94 106 LEU A N 1
ATOM 778 C CA . LEU A 1 106 ? 4.495 7.274 -0.038 1.00 96.94 106 LEU A CA 1
ATOM 779 C C . LEU A 1 106 ? 5.987 7.013 -0.254 1.00 96.94 106 LEU A C 1
ATOM 781 O O . LEU A 1 106 ? 6.840 7.897 -0.095 1.00 96.94 106 LEU A O 1
ATOM 785 N N . ALA A 1 107 ? 6.284 5.796 -0.707 1.00 94.69 107 ALA A N 1
ATOM 786 C CA . ALA A 1 107 ? 7.574 5.468 -1.288 1.00 94.69 107 ALA A CA 1
ATOM 787 C C . ALA A 1 107 ? 7.883 6.424 -2.461 1.00 94.69 107 ALA A C 1
ATOM 789 O O . ALA A 1 107 ? 6.966 6.798 -3.200 1.00 94.69 107 ALA A O 1
ATOM 790 N N . PRO A 1 108 ? 9.157 6.805 -2.686 1.00 90.38 108 PRO A N 1
ATOM 791 C CA . PRO A 1 108 ? 9.515 7.765 -3.732 1.00 90.38 108 PRO A CA 1
ATOM 792 C C . PRO A 1 108 ? 9.001 7.402 -5.131 1.00 90.38 108 PRO A C 1
ATOM 794 O O . PRO A 1 108 ? 8.632 8.296 -5.885 1.00 90.38 108 PRO A O 1
ATOM 797 N N . SER A 1 109 ? 8.926 6.108 -5.461 1.00 82.81 109 SER A N 1
ATOM 798 C CA . SER A 1 109 ? 8.427 5.625 -6.755 1.00 82.81 109 SER A CA 1
ATOM 799 C C . SER A 1 109 ? 6.931 5.863 -6.980 1.00 82.81 109 SER A C 1
ATOM 801 O O . SER A 1 109 ? 6.507 5.929 -8.128 1.00 82.81 109 SER A O 1
ATOM 803 N N . ALA A 1 110 ? 6.131 6.013 -5.919 1.00 89.88 110 ALA A N 1
ATOM 804 C CA . ALA A 1 110 ? 4.684 6.210 -6.017 1.00 89.88 110 ALA A CA 1
ATOM 805 C C . ALA A 1 110 ? 4.272 7.692 -6.096 1.00 89.88 110 ALA A C 1
ATOM 807 O O . ALA A 1 110 ? 3.137 7.996 -6.453 1.00 89.88 110 ALA A O 1
ATOM 808 N N . ARG A 1 111 ? 5.180 8.623 -5.777 1.00 92.94 111 ARG A N 1
ATOM 809 C CA . ARG A 1 111 ? 4.881 10.065 -5.757 1.00 92.94 111 ARG A CA 1
ATOM 810 C C . ARG A 1 111 ? 4.513 10.648 -7.125 1.00 92.94 111 ARG A C 1
ATOM 812 O O . ARG A 1 111 ? 3.536 11.385 -7.157 1.00 92.94 111 ARG A O 1
ATOM 819 N N . PRO A 1 112 ? 5.179 10.290 -8.242 1.00 89.25 112 PRO A N 1
ATOM 820 C CA . PRO A 1 112 ? 4.796 10.814 -9.554 1.00 89.25 112 PRO A CA 1
ATOM 821 C C . PRO A 1 112 ? 3.356 10.463 -9.949 1.00 89.25 112 PRO A C 1
ATOM 823 O O . PRO A 1 112 ? 2.670 11.281 -10.544 1.00 89.25 112 PRO A O 1
ATOM 826 N N . VAL A 1 113 ? 2.876 9.273 -9.566 1.00 91.81 113 VAL A N 1
ATOM 827 C CA . VAL A 1 113 ? 1.484 8.862 -9.819 1.00 91.81 113 VAL A CA 1
ATOM 828 C C . VAL A 1 113 ? 0.514 9.728 -9.018 1.00 91.81 113 VAL A C 1
ATOM 830 O O . VAL A 1 113 ? -0.499 10.168 -9.547 1.00 91.81 113 VAL A O 1
ATOM 833 N N . LEU A 1 114 ? 0.826 10.014 -7.749 1.00 95.88 114 LEU A N 1
ATOM 834 C CA . LEU A 1 114 ? 0.026 10.939 -6.946 1.00 95.88 114 LEU A CA 1
ATOM 835 C C . LEU A 1 114 ? 0.017 12.350 -7.560 1.00 95.88 114 LEU A C 1
ATOM 837 O O . LEU A 1 114 ? -1.043 12.954 -7.661 1.00 95.88 114 LEU A O 1
ATOM 841 N N . GLU A 1 115 ? 1.170 12.861 -7.992 1.00 95.25 115 GLU A N 1
ATOM 842 C CA . GLU A 1 115 ? 1.288 14.173 -8.646 1.00 95.25 115 GLU A CA 1
ATOM 843 C C . GLU A 1 115 ? 0.454 14.257 -9.932 1.00 95.25 115 GLU A C 1
ATOM 845 O O . GLU A 1 115 ? -0.195 15.274 -10.175 1.00 95.25 115 GLU A O 1
ATOM 850 N N . GLU A 1 116 ? 0.419 13.185 -10.727 1.00 91.81 116 GLU A N 1
ATOM 851 C CA . GLU A 1 116 ? -0.430 13.081 -11.917 1.00 91.81 116 GLU A CA 1
ATOM 852 C C . GLU A 1 116 ? -1.924 13.126 -11.556 1.00 91.81 116 GLU A C 1
ATOM 854 O O . GLU A 1 116 ? -2.662 13.929 -12.130 1.00 91.81 116 GLU A O 1
ATOM 859 N N . LEU A 1 117 ? -2.356 12.355 -10.547 1.00 95.56 117 LEU A N 1
ATOM 860 C CA . LEU A 1 117 ? -3.744 12.361 -10.058 1.00 95.56 117 LEU A CA 1
ATOM 861 C C . LEU A 1 117 ? -4.168 13.738 -9.522 1.00 95.56 117 LEU A C 1
ATOM 863 O O . LEU A 1 117 ? -5.312 14.153 -9.710 1.00 95.56 117 LEU A O 1
ATOM 867 N N . ILE A 1 118 ? -3.260 14.454 -8.851 1.00 97.75 118 ILE A N 1
ATOM 868 C CA . ILE A 1 118 ? -3.500 15.822 -8.367 1.00 97.75 118 ILE A CA 1
ATOM 869 C C . ILE A 1 118 ? -3.636 16.777 -9.551 1.00 97.75 118 ILE A C 1
ATOM 871 O O . ILE A 1 118 ? -4.606 17.528 -9.633 1.00 97.75 118 ILE A O 1
ATOM 875 N N . ALA A 1 119 ? -2.694 16.734 -10.496 1.00 96.38 119 ALA A N 1
ATOM 876 C CA . ALA A 1 119 ? -2.704 17.605 -11.667 1.00 96.38 119 ALA A CA 1
ATOM 877 C C . ALA A 1 119 ? -3.955 17.400 -12.540 1.00 96.38 119 ALA A C 1
ATOM 879 O O . ALA A 1 119 ? -4.449 18.359 -13.134 1.00 96.38 119 ALA A O 1
ATOM 880 N N . GLY A 1 120 ? -4.474 16.170 -12.601 1.00 96.81 120 GLY A N 1
ATOM 881 C CA . GLY A 1 120 ? -5.716 15.824 -13.293 1.00 96.81 120 GLY A CA 1
ATOM 882 C C . GLY A 1 120 ? -7.002 16.136 -12.517 1.00 96.81 120 GLY A C 1
ATOM 883 O O . GLY A 1 120 ? -8.078 16.087 -13.106 1.00 96.81 120 GLY A O 1
ATOM 884 N N . GLY A 1 121 ? -6.919 16.454 -11.220 1.00 97.88 121 GLY A N 1
ATOM 885 C CA . GLY A 1 121 ? -8.078 16.615 -10.327 1.00 97.88 121 GLY A CA 1
ATOM 886 C C . GLY A 1 121 ? -8.726 15.294 -9.881 1.00 97.88 121 GLY A C 1
ATOM 887 O O . GLY A 1 121 ? -9.654 15.297 -9.073 1.00 97.88 121 GLY A O 1
ATOM 888 N N . GLU A 1 122 ? -8.217 14.158 -10.357 1.00 97.75 122 GLU A N 1
ATOM 889 C CA . GLU A 1 122 ? -8.722 12.818 -10.042 1.00 97.75 122 GLU A CA 1
ATOM 890 C C . GLU A 1 122 ? -8.540 12.476 -8.558 1.00 97.75 122 GLU A C 1
ATOM 892 O O . GLU A 1 122 ? -9.363 11.770 -7.975 1.00 97.75 122 GLU A O 1
ATOM 897 N N . TRP A 1 123 ? -7.488 13.006 -7.921 1.00 97.81 123 TRP A N 1
ATOM 898 C CA . TRP A 1 123 ? -7.266 12.843 -6.483 1.00 97.81 123 TRP A CA 1
ATOM 899 C C . TRP A 1 123 ? -8.395 13.462 -5.650 1.00 97.81 123 TRP A C 1
ATOM 901 O O . TRP A 1 123 ? -8.940 12.801 -4.761 1.00 97.81 123 TRP A O 1
ATOM 911 N N . GLU A 1 124 ? -8.770 14.711 -5.939 1.00 98.12 124 GLU A N 1
ATOM 912 C CA . GLU A 1 124 ? -9.843 15.413 -5.226 1.00 98.12 124 GLU A CA 1
ATOM 913 C C . GLU A 1 124 ? -11.194 14.732 -5.471 1.00 98.12 124 GLU A C 1
ATOM 915 O O . GLU A 1 124 ? -11.940 14.484 -4.521 1.00 98.12 124 GLU A O 1
ATOM 920 N N . GLU A 1 125 ? -11.484 14.351 -6.722 1.00 98.00 125 GLU A N 1
ATOM 921 C CA . GLU A 1 125 ? -12.719 13.637 -7.059 1.00 98.00 125 GLU A CA 1
ATOM 922 C C . GLU A 1 125 ? -12.829 12.306 -6.302 1.00 98.00 125 GLU A C 1
ATOM 924 O O . GLU A 1 125 ? -13.863 12.022 -5.690 1.00 98.00 125 GLU A O 1
ATOM 929 N N . ALA A 1 126 ? -11.771 11.490 -6.320 1.00 97.44 126 ALA A N 1
ATOM 930 C CA . ALA A 1 126 ? -11.777 10.182 -5.676 1.00 97.44 126 ALA A CA 1
ATOM 931 C C . ALA A 1 126 ? -11.876 10.300 -4.148 1.00 97.44 126 ALA A C 1
ATOM 933 O O . ALA A 1 126 ? -12.682 9.618 -3.515 1.00 97.44 126 ALA A O 1
ATOM 934 N N . THR A 1 127 ? -11.085 11.183 -3.535 1.00 98.38 127 THR A N 1
ATOM 935 C CA . THR A 1 127 ? -11.034 11.302 -2.069 1.00 98.38 127 THR A CA 1
ATOM 936 C C . THR A 1 127 ? -12.235 12.043 -1.483 1.00 98.38 127 THR A C 1
ATOM 938 O O . THR A 1 127 ? -12.656 11.736 -0.365 1.00 98.38 127 THR A O 1
ATOM 941 N N . GLY A 1 128 ? -12.869 12.934 -2.250 1.00 98.25 128 GLY A N 1
ATOM 942 C CA . GLY A 1 128 ? -14.088 13.640 -1.851 1.00 98.25 128 GLY A CA 1
ATOM 943 C C . GLY A 1 128 ? -15.300 12.728 -1.627 1.00 98.25 128 GLY A C 1
ATOM 944 O O . GLY A 1 128 ? -16.229 13.111 -0.915 1.00 98.25 128 GLY A O 1
ATOM 945 N N . ARG A 1 129 ? -15.292 11.508 -2.183 1.00 98.25 129 ARG A N 1
ATOM 946 C CA . ARG A 1 129 ? -16.362 10.508 -2.007 1.00 98.25 129 ARG A CA 1
ATOM 947 C C . ARG A 1 129 ? -16.138 9.553 -0.835 1.00 98.25 129 ARG A C 1
ATOM 949 O O . ARG A 1 129 ? -17.013 8.740 -0.552 1.00 98.25 129 ARG A O 1
ATOM 956 N N . ILE A 1 130 ? -14.997 9.625 -0.149 1.00 98.62 130 ILE A N 1
ATOM 957 C CA . ILE A 1 130 ? -14.660 8.665 0.906 1.00 98.62 130 ILE A CA 1
ATOM 958 C C . ILE A 1 130 ? -15.493 8.927 2.168 1.00 98.62 130 ILE A C 1
ATOM 960 O O . ILE A 1 130 ? -15.316 9.929 2.872 1.00 98.62 130 ILE A O 1
ATOM 964 N N . GLU A 1 131 ? -16.346 7.961 2.507 1.00 98.69 131 GLU A N 1
ATOM 965 C CA . GLU A 1 131 ? -17.163 7.951 3.726 1.00 98.69 131 GLU A CA 1
ATOM 966 C C . GLU A 1 131 ? -16.435 7.289 4.904 1.00 98.69 131 GLU A C 1
ATOM 968 O O . GLU A 1 131 ? -16.623 7.688 6.054 1.00 98.69 131 GLU A O 1
ATOM 973 N N . ALA A 1 132 ? -15.600 6.280 4.639 1.00 98.62 132 ALA A N 1
ATOM 974 C CA . ALA A 1 132 ? -14.826 5.572 5.657 1.00 98.62 132 ALA A CA 1
ATOM 975 C C . ALA A 1 132 ? -13.561 4.925 5.078 1.00 98.62 132 ALA A C 1
ATOM 977 O O . ALA A 1 132 ? -13.546 4.470 3.937 1.00 98.62 132 ALA A O 1
ATOM 978 N N . VAL A 1 133 ? -12.520 4.814 5.903 1.00 98.69 133 VAL A N 1
ATOM 979 C CA . VAL A 1 133 ? -11.317 4.020 5.615 1.00 98.69 133 VAL A CA 1
ATOM 980 C C . VAL A 1 133 ? -11.117 3.041 6.762 1.00 98.69 133 VAL A C 1
ATOM 982 O O . VAL A 1 133 ? -10.772 3.432 7.877 1.00 98.69 133 VAL A O 1
ATOM 985 N N . ARG A 1 134 ? -11.352 1.755 6.510 1.00 98.56 134 ARG A N 1
ATOM 986 C CA . ARG A 1 134 ? -11.257 0.706 7.530 1.00 98.56 134 ARG A CA 1
ATOM 987 C C . ARG A 1 134 ? -10.009 -0.142 7.336 1.00 98.56 134 ARG A C 1
ATOM 989 O O . ARG A 1 134 ? -9.828 -0.736 6.279 1.00 98.56 134 ARG A O 1
ATOM 996 N N . VAL A 1 135 ? -9.181 -0.260 8.369 1.00 98.44 135 VAL A N 1
ATOM 997 C CA . VAL A 1 135 ? -8.064 -1.212 8.392 1.00 98.44 135 VAL A CA 1
ATOM 998 C C . VAL A 1 135 ? -8.632 -2.610 8.618 1.00 98.44 135 VAL A C 1
ATOM 1000 O O . VAL A 1 135 ? -9.127 -2.902 9.703 1.00 98.44 135 VAL A O 1
ATOM 1003 N N . PHE A 1 136 ? -8.585 -3.472 7.603 1.00 97.75 136 PHE A N 1
ATOM 1004 C CA . PHE A 1 136 ? -9.150 -4.828 7.692 1.00 97.75 136 PHE A CA 1
ATOM 1005 C C . PHE A 1 136 ? -8.077 -5.921 7.749 1.00 97.75 136 PHE A C 1
ATOM 1007 O O . PHE A 1 136 ? -8.358 -7.041 8.176 1.00 97.75 136 PHE A O 1
ATOM 1014 N N . TRP A 1 137 ? -6.842 -5.605 7.350 1.00 97.19 137 TRP A N 1
ATOM 1015 C CA . TRP A 1 137 ? -5.739 -6.561 7.295 1.00 97.19 137 TRP A CA 1
ATOM 1016 C C . TRP A 1 137 ? -4.418 -5.895 7.685 1.00 97.19 137 TRP A C 1
ATOM 1018 O O . TRP A 1 137 ? -4.086 -4.818 7.194 1.00 97.19 137 TRP A O 1
ATOM 1028 N N . VAL A 1 138 ? -3.680 -6.541 8.587 1.00 96.56 138 VAL A N 1
ATOM 1029 C CA . VAL A 1 138 ? -2.321 -6.171 8.999 1.00 96.56 138 VAL A CA 1
ATOM 1030 C C . VAL A 1 138 ? -1.548 -7.471 9.173 1.00 96.56 138 VAL A C 1
ATOM 1032 O O . VAL A 1 138 ? -1.921 -8.306 9.997 1.00 96.56 138 VAL A O 1
ATOM 1035 N N . GLN A 1 139 ? -0.479 -7.661 8.407 1.00 94.88 139 GLN A N 1
ATOM 1036 C CA . GLN A 1 139 ? 0.319 -8.883 8.450 1.00 94.88 139 GLN A CA 1
ATOM 1037 C C . GLN A 1 139 ? 1.808 -8.561 8.444 1.00 94.88 139 GLN A C 1
ATOM 1039 O O . GLN A 1 139 ? 2.296 -7.849 7.571 1.00 94.88 139 GLN A O 1
ATOM 1044 N N . LYS A 1 140 ? 2.548 -9.122 9.404 1.00 94.81 140 LYS A N 1
ATOM 1045 C CA . LYS A 1 140 ? 4.012 -9.062 9.398 1.00 94.81 140 LYS A CA 1
ATOM 1046 C C . LYS A 1 140 ? 4.570 -9.970 8.303 1.00 94.81 140 LYS A C 1
ATOM 1048 O O . LYS A 1 140 ? 4.110 -11.100 8.155 1.00 94.81 140 LYS A O 1
ATOM 1053 N N . GLY A 1 141 ? 5.587 -9.491 7.593 1.00 89.31 141 GLY A N 1
ATOM 1054 C CA . GLY A 1 141 ? 6.146 -10.171 6.432 1.00 89.31 141 GLY A CA 1
ATOM 1055 C C . GLY A 1 141 ? 5.198 -10.027 5.253 1.00 89.31 141 GLY A C 1
ATOM 1056 O O . GLY A 1 141 ? 4.581 -11.007 4.841 1.00 89.31 141 GLY A O 1
ATOM 1057 N N . ALA A 1 142 ? 5.051 -8.789 4.764 1.00 81.00 142 ALA A N 1
ATOM 1058 C CA . ALA A 1 142 ? 4.222 -8.494 3.600 1.00 81.00 142 ALA A CA 1
ATOM 1059 C C . ALA A 1 142 ? 4.504 -9.520 2.490 1.00 81.00 142 ALA A C 1
ATOM 1061 O O . ALA A 1 142 ? 5.684 -9.763 2.206 1.00 81.00 142 ALA A O 1
ATOM 1062 N N . PRO A 1 143 ? 3.468 -10.110 1.865 1.00 72.25 143 PRO A N 1
ATOM 1063 C CA . PRO A 1 143 ? 3.670 -11.064 0.793 1.00 72.25 143 PRO A CA 1
ATOM 1064 C C . PRO A 1 143 ? 4.584 -10.429 -0.248 1.00 72.25 143 PRO A C 1
ATOM 1066 O O . PRO A 1 143 ? 4.420 -9.267 -0.654 1.00 72.25 143 PRO A O 1
ATOM 1069 N N . GLU A 1 144 ? 5.616 -11.180 -0.619 1.00 69.31 144 GLU A N 1
ATOM 1070 C CA . GLU A 1 144 ? 6.445 -10.810 -1.745 1.00 69.31 144 GLU A CA 1
ATOM 1071 C C . GLU A 1 144 ? 5.499 -10.768 -2.939 1.00 69.31 144 GLU A C 1
ATOM 1073 O O . GLU A 1 144 ? 4.935 -11.796 -3.324 1.00 69.31 144 GLU A O 1
ATOM 1078 N N . PHE A 1 145 ? 5.282 -9.579 -3.506 1.00 66.00 145 PHE A N 1
ATOM 1079 C CA . PHE A 1 145 ? 4.755 -9.526 -4.850 1.00 66.00 145 PHE A CA 1
ATOM 1080 C C . PHE A 1 145 ? 5.830 -10.133 -5.734 1.00 66.00 145 PHE A C 1
ATOM 1082 O O . PHE A 1 145 ? 6.776 -9.471 -6.154 1.00 66.00 145 PHE A O 1
ATOM 1089 N N . ARG A 1 146 ? 5.715 -11.441 -5.931 1.00 59.41 146 ARG A N 1
ATOM 1090 C CA . ARG A 1 146 ? 6.441 -12.144 -6.958 1.00 59.41 146 ARG A CA 1
ATOM 1091 C C . ARG A 1 146 ? 5.615 -11.916 -8.209 1.00 59.41 146 ARG A C 1
ATOM 1093 O O . ARG A 1 146 ? 4.586 -12.584 -8.353 1.00 59.41 146 ARG A O 1
ATOM 1100 N N . PRO A 1 147 ? 6.005 -10.992 -9.108 1.00 54.84 147 PRO A N 1
ATOM 1101 C CA . PRO A 1 147 ? 5.448 -11.066 -10.442 1.00 54.84 147 PRO A CA 1
ATOM 1102 C C . PRO A 1 147 ? 5.653 -12.515 -10.910 1.00 54.84 147 PRO A C 1
ATOM 1104 O O . PRO A 1 147 ? 6.705 -13.099 -10.604 1.00 54.84 147 PRO A O 1
ATOM 1107 N N . PRO A 1 148 ? 4.658 -13.142 -11.563 1.00 51.16 148 PRO A N 1
ATOM 1108 C CA . PRO A 1 148 ? 4.818 -14.496 -12.080 1.00 51.16 148 PRO A CA 1
ATOM 1109 C C . PRO A 1 148 ? 6.161 -14.558 -12.806 1.00 51.16 148 PRO A C 1
ATOM 1111 O O . PRO A 1 148 ? 6.470 -13.645 -13.577 1.00 51.16 148 PRO A O 1
ATOM 1114 N N . ALA A 1 149 ? 6.992 -15.548 -12.455 1.00 43.28 149 ALA A N 1
ATOM 1115 C CA . ALA A 1 149 ? 8.372 -15.658 -12.924 1.00 43.28 149 ALA A CA 1
ATOM 1116 C C . ALA A 1 149 ? 8.404 -15.453 -14.448 1.00 43.28 149 ALA A C 1
ATOM 1118 O O . ALA A 1 149 ? 7.956 -16.316 -15.197 1.00 43.28 149 ALA A O 1
ATOM 1119 N N . GLY A 1 150 ? 8.817 -14.258 -14.883 1.00 51.81 150 GLY A N 1
ATOM 1120 C CA . GLY A 1 150 ? 8.533 -13.769 -16.235 1.00 51.81 150 GLY A CA 1
ATOM 1121 C C . GLY A 1 150 ? 8.348 -12.255 -16.353 1.00 51.81 150 GLY A C 1
ATOM 1122 O O . GLY A 1 150 ? 8.585 -11.738 -17.437 1.00 51.81 150 GLY A O 1
ATOM 1123 N N . GLY A 1 151 ? 7.973 -11.534 -15.282 1.00 45.88 151 GLY A N 1
ATOM 1124 C CA . GLY A 1 151 ? 8.064 -10.058 -15.135 1.00 45.88 151 GLY A CA 1
ATOM 1125 C C . GLY A 1 151 ? 7.265 -9.177 -16.117 1.00 45.88 151 GLY A C 1
ATOM 1126 O O . GLY A 1 151 ? 7.039 -8.006 -15.855 1.00 45.88 151 GLY A O 1
ATOM 1127 N N . LEU A 1 152 ? 6.801 -9.749 -17.221 1.00 54.88 152 LEU A N 1
ATOM 1128 C CA . LEU A 1 152 ? 6.088 -9.122 -18.331 1.00 54.88 152 LEU A CA 1
ATOM 1129 C C . LEU A 1 152 ? 4.853 -9.943 -18.733 1.00 54.88 152 LEU A C 1
ATOM 1131 O O . LEU A 1 152 ? 4.273 -9.726 -19.791 1.00 54.88 152 LEU A O 1
ATOM 1135 N N . GLY A 1 153 ? 4.499 -10.962 -17.941 1.00 54.22 153 GLY A N 1
ATOM 1136 C CA . GLY A 1 153 ? 3.535 -11.979 -18.366 1.00 54.22 153 GLY A CA 1
ATOM 1137 C C . GLY A 1 153 ? 4.021 -12.813 -19.557 1.00 54.22 153 GLY A C 1
ATOM 1138 O O . GLY A 1 153 ? 3.222 -13.530 -20.148 1.00 54.22 153 GLY A O 1
ATOM 1139 N N . ILE A 1 154 ? 5.316 -12.745 -19.902 1.00 56.94 154 ILE A N 1
ATOM 1140 C CA . ILE A 1 154 ? 5.920 -13.583 -20.939 1.00 56.94 154 ILE A CA 1
ATOM 1141 C C . ILE A 1 154 ? 5.992 -15.005 -20.390 1.00 56.94 154 ILE A C 1
ATOM 1143 O O . ILE A 1 154 ? 6.882 -15.366 -19.620 1.00 56.94 154 ILE A O 1
ATOM 1147 N N . THR A 1 155 ? 5.001 -15.806 -20.756 1.00 64.81 155 THR A N 1
ATOM 1148 C CA . THR A 1 155 ? 4.985 -17.241 -20.494 1.00 64.81 155 THR A CA 1
ATOM 1149 C C . THR A 1 155 ? 6.044 -17.927 -21.373 1.00 64.81 155 THR A C 1
ATOM 1151 O O . THR A 1 155 ? 6.418 -17.409 -22.431 1.00 64.81 155 THR A O 1
ATOM 1154 N N . PRO A 1 156 ? 6.505 -19.136 -21.011 1.00 69.25 156 PRO A N 1
ATOM 1155 C CA . PRO A 1 156 ? 7.323 -19.953 -21.911 1.00 69.25 156 PRO A CA 1
ATOM 1156 C C . PRO A 1 156 ? 6.668 -20.192 -23.286 1.00 69.25 156 PRO A C 1
ATOM 1158 O O . PRO A 1 156 ? 7.376 -20.376 -24.270 1.00 69.25 156 PRO A O 1
ATOM 1161 N N . ASP A 1 157 ? 5.330 -20.148 -23.364 1.00 72.00 157 ASP A N 1
ATOM 1162 C CA . ASP A 1 157 ? 4.559 -20.255 -24.612 1.00 72.00 157 ASP A CA 1
ATOM 1163 C C . ASP A 1 157 ? 4.730 -19.019 -25.519 1.00 72.00 157 ASP A C 1
ATOM 1165 O O . ASP A 1 157 ? 4.835 -19.165 -26.735 1.00 72.00 157 ASP A O 1
ATOM 1169 N N . MET A 1 158 ? 4.856 -17.820 -24.941 1.00 69.62 158 MET A N 1
ATOM 1170 C CA . MET A 1 158 ? 5.082 -16.579 -25.688 1.00 69.62 158 MET A CA 1
ATOM 1171 C C . MET A 1 158 ? 6.492 -16.486 -26.282 1.00 69.62 158 MET A C 1
ATOM 1173 O O . MET A 1 158 ? 6.683 -15.810 -27.288 1.00 69.62 158 MET A O 1
ATOM 1177 N N . LEU A 1 159 ? 7.484 -17.174 -25.706 1.00 75.81 159 LEU A N 1
ATOM 1178 C CA . LEU A 1 159 ? 8.848 -17.214 -26.256 1.00 75.81 159 LEU A CA 1
ATOM 1179 C C . LEU A 1 159 ? 8.944 -18.026 -27.560 1.00 75.81 159 LEU A C 1
ATOM 1181 O O . LEU A 1 159 ? 9.893 -17.839 -28.319 1.00 75.81 159 LEU A O 1
ATOM 1185 N N . GLY A 1 160 ? 7.981 -18.915 -27.823 1.00 84.06 160 GLY A N 1
ATOM 1186 C CA . GLY A 1 160 ? 7.912 -19.714 -29.050 1.00 84.06 160 GLY A CA 1
ATOM 1187 C C . GLY A 1 160 ? 7.086 -19.086 -30.177 1.00 84.06 160 GLY A C 1
ATOM 1188 O O . GLY A 1 160 ? 7.120 -19.597 -31.295 1.00 84.06 160 GLY A O 1
ATOM 1189 N N . ASP A 1 161 ? 6.355 -17.999 -29.904 1.00 88.25 161 ASP A N 1
ATOM 1190 C CA . ASP A 1 161 ? 5.440 -17.356 -30.850 1.00 88.25 161 ASP A CA 1
ATOM 1191 C C . ASP A 1 161 ? 5.764 -15.851 -30.992 1.00 88.25 161 ASP A C 1
ATOM 1193 O O . ASP A 1 161 ? 5.422 -15.049 -30.113 1.00 88.25 161 ASP A O 1
ATOM 1197 N N . PRO A 1 162 ? 6.410 -15.429 -32.097 1.00 83.69 162 PRO A N 1
ATOM 1198 C CA . PRO A 1 162 ? 6.817 -14.039 -32.288 1.00 83.69 162 PRO A CA 1
ATOM 1199 C C . PRO A 1 162 ? 5.631 -13.066 -32.349 1.00 83.69 162 PRO A C 1
ATOM 1201 O O . PRO A 1 162 ? 5.800 -11.896 -32.002 1.00 83.69 162 PRO A O 1
ATOM 1204 N N . ALA A 1 163 ? 4.432 -13.522 -32.736 1.00 87.31 163 ALA A N 1
ATOM 1205 C CA . ALA A 1 163 ? 3.242 -12.675 -32.759 1.00 87.31 163 ALA A CA 1
ATOM 1206 C C . ALA A 1 163 ? 2.763 -12.359 -31.336 1.00 87.31 163 ALA A C 1
ATOM 1208 O O . ALA A 1 163 ? 2.482 -11.201 -31.020 1.00 87.31 163 ALA A O 1
ATOM 1209 N N . LYS A 1 164 ? 2.757 -13.358 -30.444 1.00 82.19 164 LYS A N 1
ATOM 1210 C CA . LYS A 1 164 ? 2.422 -13.150 -29.026 1.00 82.19 164 LYS A CA 1
ATOM 1211 C C . LYS A 1 164 ? 3.442 -12.264 -28.320 1.00 82.19 164 LYS A C 1
ATOM 1213 O O . LYS A 1 164 ? 3.059 -11.418 -27.516 1.00 82.19 164 LYS A O 1
ATOM 1218 N N . MET A 1 165 ? 4.729 -12.414 -28.643 1.00 82.50 165 MET A N 1
ATOM 1219 C CA . MET A 1 165 ? 5.774 -11.537 -28.111 1.00 82.50 165 MET A CA 1
ATOM 1220 C C . MET A 1 165 ? 5.591 -10.085 -28.574 1.00 82.50 165 MET A C 1
ATOM 1222 O O . MET A 1 165 ? 5.714 -9.173 -27.758 1.00 82.50 165 MET A O 1
ATOM 1226 N N . GLN A 1 166 ? 5.256 -9.856 -29.850 1.00 84.06 166 GLN A N 1
ATOM 1227 C CA . GLN A 1 166 ? 4.937 -8.513 -30.344 1.00 84.06 166 GLN A CA 1
ATOM 1228 C C . GLN A 1 166 ? 3.708 -7.918 -29.650 1.00 84.06 166 GLN A C 1
ATOM 1230 O O . GLN A 1 166 ? 3.732 -6.743 -29.292 1.00 84.06 166 GLN A O 1
ATOM 1235 N N . GLU A 1 167 ? 2.656 -8.707 -29.417 1.00 84.88 167 GLU A N 1
ATOM 1236 C CA . GLU A 1 167 ? 1.460 -8.236 -28.711 1.00 84.88 167 GLU A CA 1
ATOM 1237 C C . GLU A 1 167 ? 1.754 -7.890 -27.243 1.00 84.88 167 GLU A C 1
ATOM 1239 O O . GLU A 1 167 ? 1.341 -6.833 -26.767 1.00 84.88 167 GLU A O 1
ATOM 1244 N N . ALA A 1 168 ? 2.503 -8.737 -26.532 1.00 78.81 168 ALA A N 1
ATOM 1245 C CA . ALA A 1 168 ? 2.918 -8.476 -25.155 1.00 78.81 168 ALA A CA 1
ATOM 1246 C C . ALA A 1 168 ? 3.789 -7.216 -25.060 1.00 78.81 168 ALA A C 1
ATOM 1248 O O . ALA A 1 168 ? 3.579 -6.378 -24.183 1.00 78.81 168 ALA A O 1
ATOM 1249 N N . LEU A 1 169 ? 4.720 -7.038 -26.002 1.00 83.00 169 LEU A N 1
ATOM 1250 C CA . LEU A 1 169 ? 5.563 -5.850 -26.065 1.00 83.00 169 LEU A CA 1
ATOM 1251 C C . LEU A 1 169 ? 4.759 -4.589 -26.399 1.00 83.00 169 LEU A C 1
ATOM 1253 O O . LEU A 1 169 ? 5.016 -3.533 -25.828 1.00 83.00 169 LEU A O 1
ATOM 1257 N N . LYS A 1 170 ? 3.755 -4.694 -27.275 1.00 85.44 170 LYS A N 1
ATOM 1258 C CA . LYS A 1 170 ? 2.842 -3.591 -27.580 1.00 85.44 170 LYS A CA 1
ATOM 1259 C C . LYS A 1 170 ? 2.040 -3.175 -26.345 1.00 85.44 170 LYS A C 1
ATOM 1261 O O . LYS A 1 170 ? 1.985 -1.989 -26.042 1.00 85.44 170 LYS A O 1
ATOM 1266 N N . LYS A 1 171 ? 1.476 -4.136 -25.606 1.00 79.94 171 LYS A N 1
ATOM 1267 C CA . LYS A 1 171 ? 0.747 -3.859 -24.355 1.00 79.94 171 LYS A CA 1
ATOM 1268 C C . LYS A 1 171 ? 1.650 -3.239 -23.292 1.00 79.94 171 LYS A C 1
ATOM 1270 O O . LYS A 1 171 ? 1.231 -2.310 -22.614 1.00 79.94 171 LYS A O 1
ATOM 1275 N N . LEU A 1 172 ? 2.894 -3.713 -23.181 1.00 81.19 172 LEU A N 1
ATOM 1276 C CA . LEU A 1 172 ? 3.895 -3.096 -22.313 1.00 81.19 172 LEU A CA 1
ATOM 1277 C C . LEU A 1 172 ? 4.132 -1.636 -22.713 1.00 81.19 172 LEU A C 1
ATOM 1279 O O . LEU A 1 172 ? 4.067 -0.760 -21.862 1.00 81.19 172 LEU A O 1
ATOM 1283 N N . MET A 1 173 ? 4.358 -1.373 -24.001 1.00 83.06 173 MET A N 1
ATOM 1284 C CA . MET A 1 173 ? 4.565 -0.024 -24.528 1.00 83.06 173 MET A CA 1
ATOM 1285 C C . MET A 1 173 ? 3.382 0.902 -24.248 1.00 83.06 173 MET A C 1
ATOM 1287 O O . MET A 1 173 ? 3.594 2.033 -23.831 1.00 83.06 173 MET A O 1
ATOM 1291 N N . GLU A 1 174 ? 2.147 0.436 -24.432 1.00 84.50 174 GLU A N 1
ATOM 1292 C CA . GLU A 1 174 ? 0.933 1.215 -24.148 1.00 84.50 174 GLU A CA 1
ATOM 1293 C C . GLU A 1 174 ? 0.784 1.566 -22.659 1.00 84.50 174 GLU A C 1
ATOM 1295 O O . GLU A 1 174 ? 0.232 2.617 -22.342 1.00 84.50 174 GLU A O 1
ATOM 1300 N N . ALA A 1 175 ? 1.308 0.726 -21.763 1.00 74.62 175 ALA A N 1
ATOM 1301 C CA . ALA A 1 175 ? 1.257 0.932 -20.317 1.00 74.62 175 AL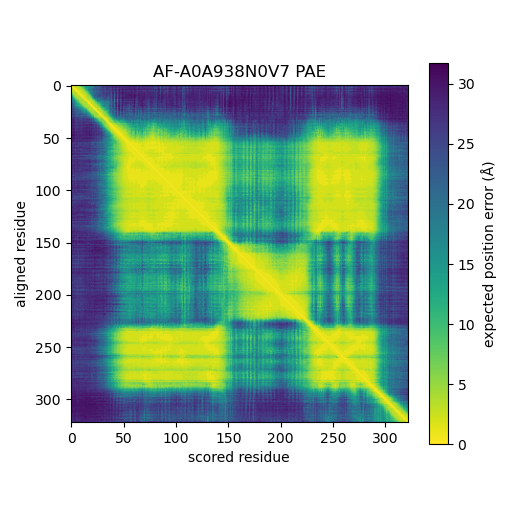A A CA 1
ATOM 1302 C C . ALA A 1 175 ? 2.387 1.824 -19.766 1.00 74.62 175 ALA A C 1
ATOM 1304 O O . ALA A 1 175 ? 2.324 2.238 -18.610 1.00 74.62 175 ALA A O 1
ATOM 1305 N N . LEU A 1 176 ? 3.429 2.110 -20.553 1.00 81.12 176 LEU A N 1
ATOM 1306 C CA . LEU A 1 176 ? 4.546 2.940 -20.106 1.00 81.12 176 LEU A CA 1
ATOM 1307 C C . LEU A 1 176 ? 4.181 4.444 -20.127 1.00 81.12 176 LEU A C 1
ATOM 1309 O O . LEU A 1 176 ? 3.563 4.926 -21.088 1.00 81.12 176 LEU A O 1
ATOM 1313 N N . PRO A 1 177 ? 4.637 5.228 -19.131 1.00 81.44 177 PRO A N 1
ATOM 1314 C CA . PRO A 1 177 ? 4.626 6.691 -19.181 1.00 81.44 177 PRO A CA 1
ATOM 1315 C C . PRO A 1 177 ? 5.238 7.243 -20.479 1.00 81.44 177 PRO A C 1
ATOM 1317 O O . PRO A 1 177 ? 6.062 6.588 -21.121 1.00 81.44 177 PRO A O 1
ATOM 1320 N N . ALA A 1 178 ? 4.816 8.434 -20.917 1.00 80.81 178 ALA A N 1
ATOM 1321 C CA . ALA A 1 178 ? 5.212 8.982 -22.223 1.00 80.81 178 ALA A CA 1
ATOM 1322 C C . ALA A 1 178 ? 6.737 9.171 -22.370 1.00 80.81 178 ALA A C 1
ATOM 1324 O O . ALA A 1 178 ? 7.300 8.904 -23.432 1.00 80.81 178 ALA A O 1
ATOM 1325 N N . ASP A 1 179 ? 7.412 9.576 -21.298 1.00 77.88 179 ASP A N 1
ATOM 1326 C CA . ASP A 1 179 ? 8.868 9.691 -21.210 1.00 77.88 179 ASP A CA 1
ATOM 1327 C C . ASP A 1 179 ? 9.561 8.319 -21.287 1.00 77.88 179 ASP A C 1
ATOM 1329 O O . ASP A 1 179 ? 10.542 8.150 -22.017 1.00 77.88 179 ASP A O 1
ATOM 1333 N N . GLN A 1 180 ? 9.012 7.308 -20.610 1.00 85.38 180 GLN A N 1
ATOM 1334 C CA . GLN A 1 180 ? 9.518 5.934 -20.654 1.00 85.38 180 GLN A CA 1
ATOM 1335 C C . GLN A 1 180 ? 9.315 5.280 -22.025 1.00 85.38 180 GLN A C 1
ATOM 1337 O O . GLN A 1 180 ? 10.206 4.577 -22.507 1.00 85.38 180 GLN A O 1
ATOM 1342 N N . ARG A 1 181 ? 8.185 5.551 -22.692 1.00 89.50 181 ARG A N 1
ATOM 1343 C CA . ARG A 1 181 ? 7.937 5.139 -24.081 1.00 89.50 181 ARG A CA 1
ATOM 1344 C C . ARG A 1 181 ? 8.972 5.722 -25.030 1.00 89.50 181 ARG A C 1
ATOM 1346 O O . ARG A 1 181 ? 9.557 4.968 -25.800 1.00 89.50 181 ARG A O 1
ATOM 1353 N N . ALA A 1 182 ? 9.245 7.023 -24.939 1.00 89.69 182 ALA A N 1
ATOM 1354 C CA . ALA A 1 182 ? 10.245 7.673 -25.784 1.00 89.69 182 ALA A CA 1
ATOM 1355 C C . ALA A 1 182 ? 11.644 7.061 -25.588 1.00 89.69 182 ALA A C 1
ATOM 1357 O O . ALA A 1 182 ? 12.349 6.787 -26.560 1.00 89.69 182 ALA A O 1
ATOM 1358 N N . ALA A 1 183 ? 12.030 6.776 -24.340 1.00 87.38 183 ALA A N 1
ATOM 1359 C CA . ALA A 1 183 ? 13.298 6.116 -24.038 1.00 87.38 183 ALA A CA 1
ATOM 1360 C C . ALA A 1 183 ? 13.363 4.678 -24.592 1.00 87.38 183 ALA A C 1
ATOM 1362 O O . ALA A 1 183 ? 14.401 4.255 -25.110 1.00 87.38 183 ALA A O 1
ATOM 1363 N N . PHE A 1 184 ? 12.258 3.930 -24.523 1.00 92.25 184 PHE A N 1
ATOM 1364 C CA . PHE A 1 184 ? 12.172 2.578 -25.075 1.00 92.25 184 PHE A CA 1
ATOM 1365 C C . PHE A 1 184 ? 12.231 2.581 -26.610 1.00 92.25 184 PHE A C 1
ATOM 1367 O O . PHE A 1 184 ? 12.969 1.790 -27.201 1.00 92.25 184 PHE A O 1
ATOM 1374 N N . GLU A 1 185 ? 11.507 3.493 -27.263 1.00 92.44 185 GLU A N 1
ATOM 1375 C CA . GLU A 1 185 ? 11.538 3.682 -28.719 1.00 92.44 185 GLU A CA 1
ATOM 1376 C C . GLU A 1 185 ? 12.939 4.052 -29.204 1.00 92.44 185 GLU A C 1
ATOM 1378 O O . GLU A 1 185 ? 13.426 3.475 -30.177 1.00 92.44 185 GLU A O 1
ATOM 1383 N N . GLN A 1 186 ? 13.628 4.949 -28.495 1.00 93.25 186 GLN A N 1
ATOM 1384 C CA . GLN A 1 186 ? 15.012 5.294 -28.805 1.00 93.25 186 GLN A CA 1
ATOM 1385 C C . GLN A 1 186 ? 15.927 4.065 -28.707 1.00 93.25 186 GLN A C 1
ATOM 1387 O O . GLN A 1 186 ? 16.739 3.825 -29.602 1.00 93.25 186 GLN A O 1
ATOM 1392 N N . ALA A 1 187 ? 15.777 3.246 -27.662 1.00 93.12 187 ALA A N 1
ATOM 1393 C CA . ALA A 1 187 ? 16.543 2.010 -27.526 1.00 93.12 187 ALA A CA 1
ATOM 1394 C C . ALA A 1 187 ? 16.249 1.020 -28.673 1.00 93.12 187 ALA A C 1
ATOM 1396 O O . ALA A 1 187 ? 17.176 0.403 -29.202 1.00 93.12 187 ALA A O 1
ATOM 1397 N N . GLN A 1 188 ? 14.988 0.887 -29.105 1.00 92.19 188 GLN A N 1
ATOM 1398 C CA . GLN A 1 188 ? 14.618 0.062 -30.263 1.00 92.19 188 GLN A CA 1
ATOM 1399 C C . GLN A 1 188 ? 15.208 0.579 -31.578 1.00 92.19 188 GLN A C 1
ATOM 1401 O O . GLN A 1 188 ? 15.665 -0.225 -32.395 1.00 92.19 188 GLN A O 1
ATOM 1406 N N . GLN A 1 189 ? 15.202 1.895 -31.801 1.00 94.38 189 GLN A N 1
ATOM 1407 C CA . GLN A 1 189 ? 15.783 2.501 -33.001 1.00 94.38 189 GLN A CA 1
ATOM 1408 C C . GLN A 1 189 ? 17.285 2.230 -33.078 1.00 94.38 189 GLN A C 1
ATOM 1410 O O . GLN A 1 189 ? 17.776 1.794 -34.117 1.00 94.38 189 GLN A O 1
ATOM 1415 N N . GLU A 1 190 ? 18.007 2.397 -31.971 1.00 92.25 190 GLU A N 1
ATOM 1416 C CA . GLU A 1 190 ? 19.438 2.095 -31.913 1.00 92.25 190 GLU A CA 1
ATOM 1417 C C . GLU A 1 190 ? 19.736 0.613 -32.162 1.00 92.25 190 GLU A C 1
ATOM 1419 O O . GLU A 1 190 ? 20.655 0.291 -32.915 1.00 92.25 190 GLU A O 1
ATOM 1424 N N . LEU A 1 191 ? 18.939 -0.296 -31.586 1.00 94.31 191 LEU A N 1
ATOM 1425 C CA . LEU A 1 191 ? 19.058 -1.730 -31.856 1.00 94.31 191 LEU A CA 1
ATOM 1426 C C . LEU A 1 191 ? 18.819 -2.033 -33.343 1.00 94.31 191 LEU A C 1
ATOM 1428 O O . LEU A 1 191 ? 19.570 -2.799 -33.945 1.00 94.31 191 LEU A O 1
ATOM 1432 N N . THR A 1 192 ? 17.801 -1.414 -33.941 1.00 92.75 192 THR A N 1
ATOM 1433 C CA . THR A 1 192 ? 17.449 -1.599 -35.356 1.00 92.75 192 THR A CA 1
ATOM 1434 C C . THR A 1 192 ? 18.567 -1.116 -36.278 1.00 92.75 192 THR A C 1
ATOM 1436 O O . THR A 1 192 ? 18.965 -1.843 -37.189 1.00 92.75 192 THR A O 1
ATOM 1439 N N . GLU A 1 193 ? 19.119 0.072 -36.027 1.00 94.81 193 GLU A N 1
ATOM 1440 C CA . GLU A 1 193 ? 20.248 0.611 -36.792 1.00 94.81 193 GLU A CA 1
ATOM 1441 C C . GLU A 1 193 ? 21.510 -0.246 -36.619 1.00 94.81 193 GLU A C 1
ATOM 1443 O O . GLU A 1 193 ? 22.195 -0.535 -37.601 1.00 94.81 193 GLU A O 1
ATOM 1448 N N . ALA A 1 194 ? 21.787 -0.744 -35.410 1.00 91.94 194 ALA A N 1
ATOM 1449 C CA . ALA A 1 194 ? 22.922 -1.632 -35.163 1.00 91.94 194 ALA A CA 1
ATOM 1450 C C . ALA A 1 194 ? 22.802 -2.973 -35.913 1.00 91.94 194 ALA A C 1
ATOM 1452 O O . ALA A 1 194 ? 23.781 -3.435 -36.506 1.00 91.94 194 ALA A O 1
ATOM 1453 N N . VAL A 1 195 ? 21.606 -3.575 -35.940 1.00 92.75 195 VAL A N 1
ATOM 1454 C CA . VAL A 1 195 ? 21.325 -4.811 -36.696 1.00 92.75 195 VAL A CA 1
ATOM 1455 C C . VAL A 1 195 ? 21.420 -4.566 -38.202 1.00 92.75 195 VAL A C 1
ATOM 1457 O O . VAL A 1 195 ? 22.004 -5.372 -38.924 1.00 92.75 195 VAL A O 1
ATOM 1460 N N . LYS A 1 196 ? 20.897 -3.436 -38.689 1.00 94.88 196 LYS A N 1
ATOM 1461 C CA . LYS A 1 196 ? 20.966 -3.054 -40.105 1.00 94.88 196 LYS A CA 1
ATOM 1462 C C . LYS A 1 196 ? 22.400 -2.800 -40.569 1.00 94.88 196 LYS A C 1
ATOM 1464 O O . LYS A 1 196 ? 22.736 -3.147 -41.699 1.00 94.88 196 LYS A O 1
ATOM 1469 N N . ALA A 1 197 ? 23.236 -2.213 -39.714 1.00 96.00 197 ALA A N 1
ATOM 1470 C CA . ALA A 1 197 ? 24.637 -1.950 -40.016 1.00 96.00 197 ALA A CA 1
ATOM 1471 C C . ALA A 1 197 ? 25.471 -3.237 -40.119 1.00 96.00 197 ALA A C 1
ATOM 1473 O O . ALA A 1 197 ? 26.407 -3.283 -40.913 1.00 96.00 197 ALA A O 1
ATOM 1474 N N . ASN A 1 198 ? 25.135 -4.281 -39.349 1.00 94.56 198 ASN A N 1
ATOM 1475 C CA . ASN A 1 198 ? 25.924 -5.514 -39.270 1.00 94.56 198 ASN A CA 1
ATOM 1476 C C . ASN A 1 198 ? 25.042 -6.784 -39.241 1.00 94.56 198 ASN A C 1
ATOM 1478 O O . ASN A 1 198 ? 25.043 -7.514 -38.248 1.00 94.56 198 ASN A O 1
ATOM 1482 N N . PRO A 1 199 ? 24.309 -7.102 -40.325 1.00 92.12 199 PRO A N 1
ATOM 1483 C CA . PRO A 1 199 ? 23.294 -8.162 -40.316 1.00 92.12 199 PRO A CA 1
ATOM 1484 C C . PRO A 1 199 ? 23.864 -9.584 -40.199 1.00 92.12 199 PRO A C 1
ATOM 1486 O O . PRO A 1 199 ? 23.139 -10.516 -39.863 1.00 92.12 199 PRO A O 1
ATOM 1489 N N . THR A 1 200 ? 25.152 -9.773 -40.497 1.00 95.88 200 THR A N 1
ATOM 1490 C CA . THR A 1 200 ? 25.822 -11.084 -40.489 1.00 95.88 200 THR A CA 1
ATOM 1491 C C . THR A 1 200 ? 26.870 -11.225 -39.392 1.00 95.88 200 THR A C 1
ATOM 1493 O O . THR A 1 200 ? 27.496 -12.279 -39.307 1.00 95.88 200 THR A O 1
ATOM 1496 N N . ASP A 1 201 ? 27.098 -10.189 -38.581 1.00 95.94 201 ASP A N 1
ATOM 1497 C CA . ASP A 1 201 ? 28.094 -10.228 -37.511 1.00 95.94 201 ASP A CA 1
ATOM 1498 C C . ASP A 1 201 ? 27.427 -10.613 -36.174 1.00 95.94 201 ASP A C 1
ATOM 1500 O O . ASP A 1 201 ? 26.734 -9.795 -35.555 1.00 95.94 201 ASP A O 1
ATOM 1504 N N . PRO A 1 202 ? 27.618 -11.858 -35.700 1.00 89.38 202 PRO A N 1
ATOM 1505 C CA . PRO A 1 202 ? 27.031 -12.314 -34.447 1.00 89.38 202 PRO A CA 1
ATOM 1506 C C . PRO A 1 202 ? 27.579 -11.573 -33.220 1.00 89.38 202 PRO A C 1
ATOM 1508 O O . PRO A 1 202 ? 26.872 -11.470 -32.214 1.00 89.38 202 PRO A O 1
ATOM 1511 N N . GLU A 1 203 ? 28.804 -11.042 -33.268 1.00 92.12 203 GLU A N 1
ATOM 1512 C CA . GLU A 1 203 ? 29.374 -10.282 -32.155 1.00 92.12 203 GLU A CA 1
ATOM 1513 C C . GLU A 1 203 ? 28.737 -8.892 -32.062 1.00 92.12 203 GLU A C 1
ATOM 1515 O O . GLU A 1 203 ? 28.329 -8.478 -30.971 1.00 92.12 203 GLU A O 1
ATOM 1520 N N . ALA A 1 204 ? 28.560 -8.218 -33.202 1.00 88.88 204 ALA A N 1
ATOM 1521 C CA . ALA A 1 204 ? 27.870 -6.932 -33.271 1.00 88.88 204 ALA A CA 1
ATOM 1522 C C . ALA A 1 204 ? 26.412 -7.038 -32.794 1.00 88.88 204 ALA A C 1
ATOM 1524 O O . ALA A 1 204 ? 25.973 -6.225 -31.978 1.00 88.88 204 ALA A O 1
ATOM 1525 N N . MET A 1 205 ? 25.680 -8.077 -33.217 1.00 90.25 205 MET A N 1
ATOM 1526 C CA . MET A 1 205 ? 24.310 -8.324 -32.745 1.00 90.25 205 MET A CA 1
ATOM 1527 C C . MET A 1 205 ? 24.255 -8.571 -31.233 1.00 90.25 205 MET A C 1
ATOM 1529 O O . MET A 1 205 ? 23.376 -8.044 -30.549 1.00 90.25 205 MET A O 1
ATOM 1533 N N . ARG A 1 206 ? 25.210 -9.331 -30.682 1.00 90.44 206 ARG A N 1
ATOM 1534 C CA . ARG A 1 206 ? 25.288 -9.580 -29.235 1.00 90.44 206 ARG A CA 1
ATOM 1535 C C . ARG A 1 206 ? 25.546 -8.291 -28.455 1.00 90.44 206 ARG A C 1
ATOM 1537 O O . ARG A 1 206 ? 24.931 -8.087 -27.409 1.00 90.44 206 ARG A O 1
ATOM 1544 N N . LEU A 1 207 ? 26.440 -7.430 -28.942 1.00 90.44 207 LEU A N 1
ATOM 1545 C CA . LEU A 1 207 ? 26.739 -6.146 -28.307 1.00 90.44 207 LEU A CA 1
ATOM 1546 C C . LEU A 1 207 ? 25.530 -5.202 -28.358 1.00 90.44 207 LEU A C 1
ATOM 1548 O O . LEU A 1 207 ? 25.184 -4.608 -27.338 1.00 90.44 207 LEU A O 1
ATOM 1552 N N . ALA A 1 208 ? 24.851 -5.120 -29.504 1.00 89.25 208 ALA A N 1
ATOM 1553 C CA . ALA A 1 208 ? 23.637 -4.325 -29.664 1.00 89.25 208 ALA A CA 1
ATOM 1554 C C . ALA A 1 208 ? 22.520 -4.803 -28.721 1.00 89.25 208 ALA A C 1
ATOM 1556 O O . ALA A 1 208 ? 21.897 -3.995 -28.035 1.00 89.25 208 ALA A O 1
ATOM 1557 N N . ALA A 1 209 ? 22.327 -6.121 -28.599 1.00 87.62 209 ALA A N 1
ATOM 1558 C CA . ALA A 1 209 ? 21.375 -6.702 -27.655 1.00 87.62 209 ALA A CA 1
ATOM 1559 C C . ALA A 1 209 ? 21.731 -6.388 -26.188 1.00 87.62 209 ALA A C 1
ATOM 1561 O O . ALA A 1 209 ? 20.842 -6.097 -25.388 1.00 87.62 209 ALA A O 1
ATOM 1562 N N . GLN A 1 210 ? 23.019 -6.397 -25.821 1.00 87.12 210 GLN A N 1
ATOM 1563 C CA . GLN A 1 210 ? 23.466 -6.001 -24.478 1.00 87.12 210 GLN A CA 1
ATOM 1564 C C . GLN A 1 210 ? 23.210 -4.520 -24.189 1.00 87.12 210 GLN A C 1
ATOM 1566 O O . GLN A 1 210 ? 22.762 -4.184 -23.095 1.00 87.12 210 GLN A O 1
ATOM 1571 N N . GLN A 1 211 ? 23.474 -3.640 -25.155 1.00 90.94 211 GLN A N 1
ATOM 1572 C CA . GLN A 1 211 ? 23.218 -2.204 -25.021 1.00 90.94 211 GLN A CA 1
ATOM 1573 C C . GLN A 1 211 ? 21.723 -1.908 -24.913 1.00 90.94 211 GLN A C 1
ATOM 1575 O O . GLN A 1 211 ? 21.318 -1.144 -24.039 1.00 90.94 211 GLN A O 1
ATOM 1580 N N . PHE A 1 212 ? 20.904 -2.564 -25.738 1.00 92.06 212 PHE A N 1
ATOM 1581 C CA . PHE A 1 212 ? 19.450 -2.506 -25.633 1.00 92.06 212 PHE A CA 1
ATOM 1582 C C . PHE A 1 212 ? 18.986 -2.945 -24.243 1.00 92.06 212 PHE A C 1
ATOM 1584 O O . PHE A 1 212 ? 18.278 -2.200 -23.569 1.00 92.06 212 PHE A O 1
ATOM 1591 N N . GLY A 1 213 ? 19.461 -4.102 -23.770 1.00 84.00 213 GLY A N 1
ATOM 1592 C CA . GLY A 1 213 ? 19.174 -4.600 -22.428 1.00 84.00 213 GLY A CA 1
ATOM 1593 C C . GLY A 1 213 ? 19.528 -3.583 -21.343 1.00 84.00 213 GLY A C 1
ATOM 1594 O O . GLY A 1 213 ? 18.682 -3.268 -20.517 1.00 84.00 213 GLY A O 1
ATOM 1595 N N . ALA A 1 214 ? 20.725 -2.995 -21.385 1.00 84.56 214 ALA A N 1
ATOM 1596 C CA . ALA A 1 214 ? 21.165 -2.002 -20.405 1.00 84.56 214 ALA A CA 1
ATOM 1597 C C . ALA A 1 214 ? 20.319 -0.714 -20.407 1.00 84.56 214 ALA A C 1
ATOM 1599 O O . ALA A 1 214 ? 20.103 -0.130 -19.347 1.00 84.56 214 ALA A O 1
ATOM 1600 N N . LYS A 1 215 ? 19.829 -0.272 -21.574 1.00 87.94 215 LYS A N 1
ATOM 1601 C CA . LYS A 1 215 ? 18.973 0.921 -21.708 1.00 87.94 215 LYS A CA 1
ATOM 1602 C C . LYS A 1 215 ? 17.527 0.670 -21.296 1.00 87.94 215 LYS A C 1
ATOM 1604 O O . LYS A 1 215 ? 16.903 1.533 -20.690 1.00 87.94 215 LYS A O 1
ATOM 1609 N N . VAL A 1 216 ? 17.007 -0.513 -21.603 1.00 87.38 216 VAL A N 1
ATOM 1610 C CA . VAL A 1 216 ? 15.632 -0.904 -21.280 1.00 87.38 216 VAL A CA 1
ATOM 1611 C C . VAL A 1 216 ? 15.504 -1.366 -19.830 1.00 87.38 216 VAL A C 1
ATOM 1613 O O . VAL A 1 216 ? 14.445 -1.216 -19.233 1.00 87.38 216 VAL A O 1
ATOM 1616 N N . GLN A 1 217 ? 16.574 -1.872 -19.218 1.00 81.94 217 GLN A N 1
ATOM 1617 C CA . GLN A 1 217 ? 16.560 -2.337 -17.835 1.00 81.94 217 GLN A CA 1
ATOM 1618 C C . GLN A 1 217 ? 16.061 -1.304 -16.810 1.00 81.94 217 GLN A C 1
ATOM 1620 O O . GLN A 1 217 ? 15.231 -1.698 -15.999 1.00 81.94 217 GLN A O 1
ATOM 1625 N N . PRO A 1 218 ? 16.465 -0.018 -16.812 1.00 74.44 218 PRO A N 1
ATOM 1626 C CA . PRO A 1 218 ? 15.880 0.976 -15.910 1.00 74.44 218 PRO A CA 1
ATOM 1627 C C . PRO A 1 218 ? 14.403 1.272 -16.209 1.00 74.44 218 PRO A C 1
ATOM 1629 O O . PRO A 1 218 ? 13.663 1.568 -15.280 1.00 74.44 218 PRO A O 1
ATOM 1632 N N . ILE A 1 219 ? 13.955 1.141 -17.463 1.00 79.94 219 ILE A N 1
ATOM 1633 C CA . ILE A 1 219 ? 12.546 1.320 -17.859 1.00 79.94 219 ILE A CA 1
ATOM 1634 C C . ILE A 1 219 ? 11.706 0.152 -17.337 1.00 79.94 219 ILE A C 1
ATOM 1636 O O . ILE A 1 219 ? 10.681 0.352 -16.699 1.00 79.94 219 ILE A O 1
ATOM 1640 N N . LEU A 1 220 ? 12.180 -1.080 -17.536 1.00 72.81 220 LEU A N 1
ATOM 1641 C CA . LEU A 1 220 ? 11.571 -2.285 -16.974 1.00 72.81 220 LEU A CA 1
ATOM 1642 C C . LEU A 1 220 ? 11.613 -2.277 -15.449 1.00 72.81 220 LEU A C 1
ATOM 1644 O O . LEU A 1 220 ? 10.649 -2.691 -14.817 1.00 72.81 220 LEU A O 1
ATOM 1648 N N . ALA A 1 221 ? 12.707 -1.809 -14.849 1.00 67.25 221 ALA A N 1
ATOM 1649 C CA . ALA A 1 221 ? 12.812 -1.637 -13.409 1.00 67.25 221 ALA A CA 1
ATOM 1650 C C . ALA A 1 221 ? 11.781 -0.617 -12.928 1.00 67.25 221 ALA A C 1
ATOM 1652 O O . ALA A 1 221 ? 11.054 -0.932 -12.006 1.00 67.25 221 ALA A O 1
ATOM 1653 N N . ALA A 1 222 ? 11.633 0.534 -13.588 1.00 65.06 222 ALA A N 1
ATOM 1654 C CA . ALA A 1 222 ? 10.612 1.524 -13.256 1.00 65.06 222 ALA A CA 1
ATOM 1655 C C . ALA A 1 222 ? 9.186 0.951 -13.391 1.00 65.06 222 ALA A C 1
ATOM 1657 O O . ALA A 1 222 ? 8.400 1.037 -12.449 1.00 65.06 222 ALA A O 1
ATOM 1658 N N . ALA A 1 223 ? 8.892 0.278 -14.506 1.00 65.31 223 ALA A N 1
ATOM 1659 C CA . ALA A 1 223 ? 7.597 -0.342 -14.786 1.00 65.31 223 ALA A CA 1
ATOM 1660 C C . ALA A 1 223 ? 7.253 -1.491 -13.822 1.00 65.31 223 ALA A C 1
ATOM 1662 O O . ALA A 1 223 ? 6.102 -1.659 -13.430 1.00 65.31 223 ALA A O 1
ATOM 1663 N N . SER A 1 224 ? 8.252 -2.273 -13.406 1.00 61.22 224 SER A N 1
ATOM 1664 C CA . SER A 1 224 ? 8.089 -3.328 -12.397 1.00 61.22 224 SER A CA 1
ATOM 1665 C C . SER A 1 224 ? 8.113 -2.791 -10.961 1.00 61.22 224 SER A C 1
ATOM 1667 O O . SER A 1 224 ? 7.478 -3.372 -10.087 1.00 61.22 224 SER A O 1
ATOM 1669 N N . SER A 1 225 ? 8.764 -1.648 -10.719 1.00 51.28 225 SER A N 1
ATOM 1670 C CA . SER A 1 225 ? 8.915 -1.012 -9.400 1.00 51.28 225 SER A CA 1
ATOM 1671 C C . SER A 1 225 ? 7.669 -0.291 -8.892 1.00 51.28 225 SER A C 1
ATOM 1673 O O . SER A 1 225 ? 7.684 0.232 -7.775 1.00 51.28 225 SER A O 1
ATOM 1675 N N . GLY A 1 226 ? 6.567 -0.329 -9.650 1.00 52.81 226 GLY A N 1
ATOM 1676 C CA . GLY A 1 226 ? 5.238 -0.082 -9.090 1.00 52.81 226 GLY A CA 1
ATOM 1677 C C . GLY A 1 226 ? 4.931 -1.008 -7.902 1.00 52.81 226 GLY A C 1
ATOM 1678 O O . GLY A 1 226 ? 4.184 -0.623 -7.008 1.00 52.81 226 GLY A O 1
ATOM 1679 N N . GLY A 1 227 ? 5.582 -2.178 -7.831 1.00 54.41 227 GLY A N 1
ATOM 1680 C CA . GLY A 1 227 ? 5.761 -2.944 -6.601 1.00 54.41 227 GLY A CA 1
ATOM 1681 C C . GLY A 1 227 ? 7.251 -3.129 -6.325 1.00 54.41 227 GLY A C 1
ATOM 1682 O O . GLY A 1 227 ? 7.925 -3.845 -7.054 1.00 54.41 227 GLY A O 1
ATOM 1683 N N . ASP A 1 228 ? 7.775 -2.491 -5.278 1.00 54.50 228 ASP A N 1
ATOM 1684 C CA . ASP A 1 228 ? 9.145 -2.690 -4.790 1.00 54.50 228 ASP A CA 1
ATOM 1685 C C . ASP A 1 228 ? 9.388 -4.184 -4.499 1.00 54.50 228 ASP A C 1
ATOM 1687 O O . ASP A 1 228 ? 9.049 -4.693 -3.434 1.00 54.50 228 ASP A O 1
ATOM 1691 N N . SER A 1 229 ? 9.914 -4.939 -5.464 1.00 57.19 229 SER A N 1
ATOM 1692 C CA . SER A 1 229 ? 10.212 -6.368 -5.323 1.00 57.19 229 SER A CA 1
ATOM 1693 C C . SER A 1 229 ? 11.594 -6.593 -4.702 1.00 57.19 229 SER A C 1
ATOM 1695 O O . SER A 1 229 ? 12.292 -7.544 -5.061 1.00 57.19 229 SER A O 1
ATOM 1697 N N . GLY A 1 230 ? 12.031 -5.685 -3.822 1.00 63.69 230 GLY A N 1
ATOM 1698 C CA . GLY A 1 230 ? 13.242 -5.854 -3.034 1.00 63.69 230 GLY A CA 1
ATOM 1699 C C . GLY A 1 230 ? 13.239 -7.174 -2.248 1.00 63.69 230 GLY A C 1
ATOM 1700 O O . GLY A 1 230 ? 12.183 -7.789 -2.065 1.00 63.69 230 GLY A O 1
ATOM 1701 N N . PRO A 1 231 ? 14.421 -7.633 -1.787 1.00 66.75 231 PRO A N 1
ATOM 1702 C CA . PRO A 1 231 ? 14.509 -8.804 -0.921 1.00 66.75 231 PRO A CA 1
ATOM 1703 C C . PRO A 1 231 ? 13.504 -8.660 0.220 1.00 66.75 231 PRO A C 1
ATOM 1705 O O . PRO A 1 231 ? 13.388 -7.572 0.782 1.00 66.75 231 PRO A O 1
ATOM 1708 N N . VAL A 1 232 ? 12.779 -9.743 0.521 1.00 72.31 232 VAL A N 1
ATOM 1709 C CA . VAL A 1 232 ? 11.746 -9.767 1.564 1.00 72.31 232 VAL A CA 1
ATOM 1710 C C . VAL A 1 232 ? 12.316 -9.144 2.829 1.00 72.31 232 VAL A C 1
ATOM 1712 O O . VAL A 1 232 ? 13.163 -9.743 3.490 1.00 72.31 232 VAL A O 1
ATOM 1715 N N . ASP A 1 233 ? 11.875 -7.928 3.141 1.00 83.25 233 ASP A N 1
ATOM 1716 C CA . ASP A 1 233 ? 12.226 -7.291 4.395 1.00 83.25 233 ASP A CA 1
ATOM 1717 C C . ASP A 1 233 ? 11.406 -8.001 5.480 1.00 83.25 233 ASP A C 1
ATOM 1719 O O . ASP A 1 233 ? 10.175 -7.886 5.491 1.00 83.25 233 ASP A 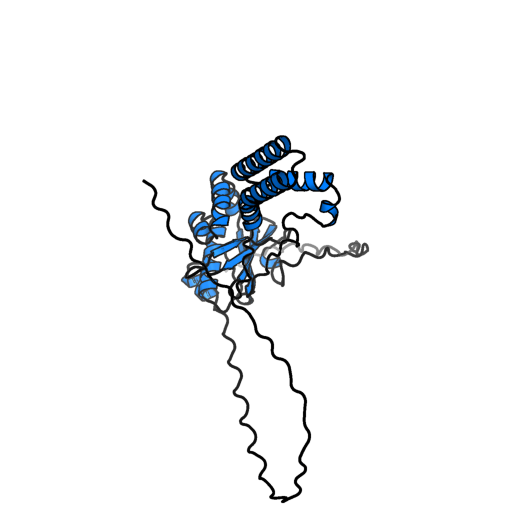O 1
ATOM 1723 N N . PRO A 1 234 ? 12.043 -8.763 6.391 1.00 86.69 234 PRO A N 1
ATOM 1724 C CA . PRO A 1 234 ? 11.327 -9.467 7.453 1.00 86.69 234 PRO A CA 1
ATOM 1725 C C . PRO A 1 234 ? 10.610 -8.507 8.418 1.00 86.69 234 PRO A C 1
ATOM 1727 O O . PRO A 1 234 ? 9.814 -8.949 9.253 1.00 86.69 234 PRO A O 1
ATOM 1730 N N . ASN A 1 235 ? 10.890 -7.205 8.318 1.00 91.75 235 ASN A N 1
ATOM 1731 C CA . ASN A 1 235 ? 10.259 -6.144 9.087 1.00 91.75 235 ASN A CA 1
ATOM 1732 C C . ASN A 1 235 ? 9.198 -5.369 8.291 1.00 91.75 235 ASN A C 1
ATOM 1734 O O . ASN A 1 235 ? 8.588 -4.460 8.850 1.00 91.75 235 ASN A O 1
ATOM 1738 N N . ALA A 1 236 ? 8.938 -5.724 7.029 1.00 94.38 236 ALA A N 1
ATOM 1739 C CA . ALA A 1 236 ? 7.836 -5.151 6.266 1.00 94.38 236 ALA A CA 1
ATOM 1740 C C . ALA A 1 236 ? 6.481 -5.669 6.759 1.00 94.38 23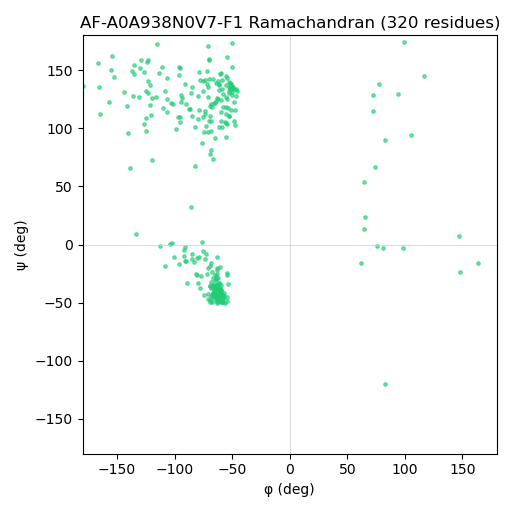6 ALA A C 1
ATOM 1742 O O . ALA A 1 236 ? 6.346 -6.826 7.170 1.00 94.38 236 ALA A O 1
ATOM 1743 N N . PHE A 1 237 ? 5.453 -4.837 6.630 1.00 96.12 237 PHE A N 1
ATOM 1744 C CA . PHE A 1 237 ? 4.071 -5.190 6.938 1.00 96.12 237 PHE A CA 1
ATOM 1745 C C . PHE A 1 237 ? 3.183 -5.022 5.711 1.00 96.12 237 PHE A C 1
AT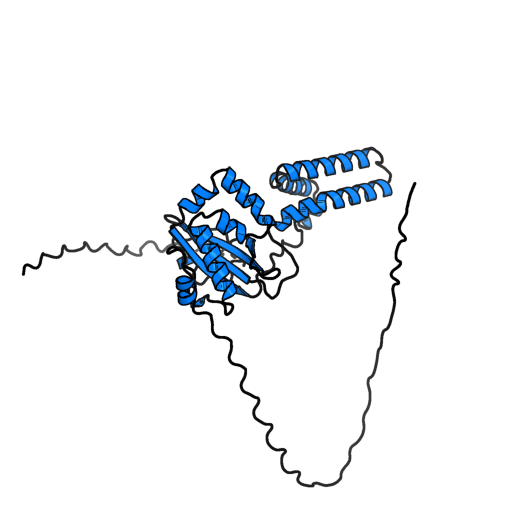OM 1747 O O . PHE A 1 237 ? 3.308 -4.051 4.970 1.00 96.12 237 PHE A O 1
ATOM 1754 N N . GLY A 1 238 ? 2.289 -5.977 5.483 1.00 95.38 238 GLY A N 1
ATOM 1755 C CA . GLY A 1 238 ? 1.168 -5.820 4.570 1.00 95.38 238 GLY A CA 1
ATOM 1756 C C . GLY A 1 238 ? 0.011 -5.162 5.312 1.00 95.38 238 GLY A C 1
ATOM 1757 O O . GLY A 1 238 ? -0.333 -5.599 6.409 1.00 95.38 238 GLY A O 1
ATOM 1758 N N . ILE A 1 239 ? -0.558 -4.111 4.734 1.00 97.44 239 ILE A N 1
ATOM 1759 C CA . ILE A 1 239 ? -1.654 -3.318 5.288 1.00 97.44 239 ILE A CA 1
ATOM 1760 C C . ILE A 1 239 ? -2.784 -3.284 4.261 1.00 97.44 239 ILE A C 1
ATOM 1762 O O . ILE A 1 239 ? -2.548 -3.020 3.086 1.00 97.44 239 ILE A O 1
ATOM 1766 N N . GLY A 1 240 ? -4.013 -3.554 4.688 1.00 97.31 240 GLY A N 1
ATOM 1767 C CA . GLY A 1 240 ? -5.198 -3.519 3.838 1.00 97.31 240 GLY A CA 1
ATOM 1768 C C . GLY A 1 240 ? -6.200 -2.497 4.345 1.00 97.31 240 GLY A C 1
ATOM 1769 O O . GLY A 1 240 ? -6.621 -2.560 5.505 1.00 97.31 240 GLY A O 1
ATOM 1770 N N . PHE A 1 241 ? -6.603 -1.583 3.466 1.00 98.50 241 PHE A N 1
ATOM 1771 C CA . PHE A 1 241 ? -7.691 -0.645 3.714 1.00 98.50 241 PHE A CA 1
ATOM 1772 C C . PHE A 1 241 ? -8.909 -1.016 2.884 1.00 98.50 241 PHE A C 1
ATOM 1774 O O . PHE A 1 241 ? -8.799 -1.236 1.685 1.00 98.50 241 PHE A O 1
ATOM 1781 N N . ALA A 1 242 ? -10.073 -1.052 3.517 1.00 98.44 242 ALA A N 1
ATOM 1782 C CA . ALA A 1 242 ? -11.355 -1.064 2.844 1.00 98.44 242 ALA A CA 1
ATOM 1783 C C . ALA A 1 242 ? -11.845 0.384 2.791 1.00 98.44 242 ALA A C 1
ATOM 1785 O O . ALA A 1 242 ? -12.154 0.980 3.829 1.00 98.44 242 ALA A O 1
ATOM 1786 N N . VAL A 1 243 ? -11.856 0.958 1.592 1.00 98.56 243 VAL A N 1
ATOM 1787 C CA . VAL A 1 243 ? -12.322 2.321 1.332 1.00 98.56 243 VAL A CA 1
ATOM 1788 C C . VAL A 1 243 ? -13.809 2.246 1.015 1.00 98.56 243 VAL A C 1
ATOM 1790 O O . VAL A 1 243 ? -14.208 1.525 0.104 1.00 98.56 243 VAL A O 1
ATOM 1793 N N . GLN A 1 244 ? -14.626 2.938 1.804 1.00 98.75 244 GLN A N 1
ATOM 1794 C CA . GLN A 1 244 ? -16.065 3.064 1.599 1.00 98.75 244 GLN A CA 1
ATOM 1795 C C . GLN A 1 244 ? -16.367 4.339 0.815 1.00 98.75 244 GLN A C 1
ATOM 1797 O O . GLN A 1 244 ? -15.990 5.431 1.239 1.00 98.75 244 GLN A O 1
ATOM 1802 N N . GLU A 1 245 ? -17.140 4.184 -0.248 1.00 98.50 245 GLU A N 1
ATOM 1803 C CA . GLU A 1 245 ? -17.833 5.244 -0.976 1.00 98.50 245 GLU A CA 1
ATOM 1804 C C . GLU A 1 245 ? -19.362 5.039 -0.846 1.00 98.50 245 GLU A C 1
ATOM 1806 O O . GLU A 1 245 ? -19.816 3.989 -0.357 1.00 98.50 245 GLU A O 1
ATOM 1811 N N . PRO A 1 246 ? -20.197 5.990 -1.307 1.00 98.19 246 PRO A N 1
ATOM 1812 C CA . PRO A 1 246 ? -21.643 5.812 -1.326 1.00 98.19 246 PRO A CA 1
ATOM 1813 C C . PRO A 1 246 ? -22.062 4.540 -2.079 1.00 98.19 246 PRO A C 1
ATOM 1815 O O . PRO A 1 246 ? -21.922 4.423 -3.295 1.00 98.19 246 PRO A O 1
ATOM 1818 N N . GLY A 1 247 ? -22.606 3.570 -1.342 1.00 97.06 247 GLY A N 1
ATOM 1819 C CA . GLY A 1 247 ? -23.165 2.332 -1.895 1.00 97.06 247 GLY A CA 1
ATOM 1820 C C . GLY A 1 247 ? -22.162 1.224 -2.234 1.00 97.06 247 GLY A C 1
ATOM 1821 O O . GLY A 1 247 ? -22.601 0.137 -2.614 1.00 97.06 247 GLY A O 1
ATOM 1822 N N . SER A 1 248 ? -20.850 1.438 -2.085 1.00 98.19 248 SER A N 1
ATOM 1823 C CA . SER A 1 248 ? -19.856 0.384 -2.319 1.00 98.19 248 SER A CA 1
ATOM 1824 C C . SER A 1 248 ? -18.557 0.588 -1.538 1.00 98.19 248 SER A C 1
ATOM 1826 O O . SER A 1 248 ? -18.255 1.674 -1.056 1.00 98.19 248 SER A O 1
ATOM 1828 N N . SER A 1 249 ? -17.775 -0.475 -1.403 1.00 98.25 249 SER A N 1
ATOM 1829 C CA . SER A 1 249 ? -16.438 -0.452 -0.832 1.00 98.25 249 SER A CA 1
ATOM 1830 C C . SER A 1 249 ? -15.487 -1.304 -1.656 1.00 98.25 249 SER A C 1
ATOM 1832 O O . SER A 1 249 ? -15.885 -2.316 -2.237 1.00 98.25 249 SER A O 1
ATOM 1834 N N . TYR A 1 250 ? -14.217 -0.928 -1.675 1.00 97.81 250 TYR A N 1
ATOM 1835 C CA . TYR A 1 250 ? -13.154 -1.673 -2.340 1.00 97.81 250 TYR A CA 1
ATOM 1836 C C . TYR A 1 250 ? -11.927 -1.761 -1.436 1.00 97.81 250 TYR A C 1
ATOM 1838 O O . TYR A 1 250 ? -11.726 -0.932 -0.547 1.00 97.81 250 TYR A O 1
ATOM 1846 N N . ALA A 1 251 ? -11.117 -2.796 -1.640 1.00 97.25 251 ALA A N 1
ATOM 1847 C CA . ALA A 1 251 ? -9.874 -2.965 -0.907 1.00 97.25 251 ALA A CA 1
ATOM 1848 C C . ALA A 1 251 ? -8.717 -2.297 -1.656 1.00 97.25 251 ALA A C 1
ATOM 1850 O O . ALA A 1 251 ? -8.591 -2.450 -2.868 1.00 97.25 251 ALA A O 1
ATOM 1851 N N . VAL A 1 252 ? -7.844 -1.617 -0.917 1.00 96.94 252 VAL A N 1
ATOM 1852 C CA . VAL A 1 252 ? -6.519 -1.192 -1.372 1.00 96.94 252 VAL A CA 1
ATOM 1853 C C . VAL A 1 252 ? -5.464 -1.758 -0.433 1.00 96.94 252 VAL A C 1
ATOM 1855 O O . VAL A 1 252 ? -5.586 -1.664 0.792 1.00 96.94 252 VAL A O 1
ATOM 1858 N N . LEU A 1 253 ? -4.444 -2.389 -1.002 1.00 95.69 253 LEU A N 1
ATOM 1859 C CA . LEU A 1 253 ? -3.362 -3.009 -0.251 1.00 95.69 253 LEU A CA 1
ATOM 1860 C C . LEU A 1 253 ? -2.082 -2.187 -0.359 1.00 95.69 253 LEU A C 1
ATOM 1862 O O . LEU A 1 253 ? -1.745 -1.643 -1.408 1.00 95.69 253 LEU A O 1
ATOM 1866 N N . TRP A 1 254 ? -1.343 -2.153 0.740 1.00 96.25 254 TRP A N 1
ATOM 1867 C CA . TRP A 1 254 ? -0.108 -1.407 0.891 1.00 96.25 254 TRP A CA 1
ATOM 1868 C C . TRP A 1 254 ? 0.939 -2.267 1.579 1.00 96.25 254 TRP A C 1
ATOM 1870 O O . TRP A 1 254 ? 0.637 -3.074 2.457 1.00 96.25 254 TRP A O 1
ATOM 1880 N N . ARG A 1 255 ? 2.195 -2.061 1.215 1.00 95.06 255 ARG A N 1
ATOM 1881 C CA . ARG A 1 255 ? 3.346 -2.546 1.958 1.00 95.06 255 ARG A CA 1
ATOM 1882 C C . ARG A 1 255 ? 3.936 -1.380 2.732 1.00 95.06 255 ARG A C 1
ATOM 1884 O O . ARG A 1 255 ? 4.354 -0.402 2.127 1.00 95.06 255 ARG A O 1
ATOM 1891 N N . ALA A 1 256 ? 4.008 -1.514 4.047 1.00 96.69 256 ALA A N 1
ATOM 1892 C CA . ALA A 1 256 ? 4.723 -0.600 4.922 1.00 96.69 256 ALA A CA 1
ATOM 1893 C C . ALA A 1 256 ? 6.141 -1.132 5.172 1.00 96.69 256 ALA A C 1
ATOM 1895 O O . ALA A 1 256 ? 6.308 -2.254 5.659 1.00 96.69 256 ALA A O 1
ATOM 1896 N N . THR A 1 257 ? 7.161 -0.340 4.857 1.00 95.44 257 THR A N 1
ATOM 1897 C CA . THR A 1 257 ? 8.570 -0.610 5.194 1.00 95.44 257 THR A CA 1
ATOM 1898 C C . THR A 1 257 ? 9.141 0.558 5.984 1.00 95.44 257 THR A C 1
ATOM 1900 O O . THR A 1 257 ? 8.622 1.668 5.907 1.00 95.44 257 THR A O 1
ATOM 1903 N N . LYS A 1 258 ? 10.200 0.336 6.766 1.00 95.69 258 LYS A N 1
ATOM 1904 C CA . LYS A 1 258 ? 10.831 1.394 7.567 1.00 95.69 258 LYS A CA 1
ATOM 1905 C C . LYS A 1 258 ? 12.300 1.585 7.170 1.00 95.69 258 LYS A C 1
ATOM 1907 O O . LYS A 1 258 ? 13.191 1.162 7.908 1.00 95.69 258 LYS A O 1
ATOM 1912 N N . PRO A 1 259 ? 12.591 2.176 5.992 1.00 90.19 259 PRO A N 1
ATOM 1913 C CA . PRO A 1 259 ? 13.961 2.463 5.588 1.00 90.19 259 PRO A CA 1
ATOM 1914 C C . PRO A 1 259 ? 14.537 3.568 6.488 1.00 90.19 259 PRO A C 1
ATOM 1916 O O . PRO A 1 259 ? 14.291 4.757 6.292 1.00 90.19 259 PRO A O 1
ATOM 1919 N N . GLY A 1 260 ? 15.291 3.171 7.512 1.00 91.50 260 GLY A N 1
ATOM 1920 C CA . GLY A 1 260 ? 15.816 4.087 8.525 1.00 91.50 260 GLY A CA 1
ATOM 1921 C C . GLY A 1 260 ? 14.786 4.388 9.616 1.00 91.50 260 GLY A C 1
ATOM 1922 O O . GLY A 1 260 ? 14.347 3.487 10.325 1.00 91.50 260 GLY A O 1
ATOM 1923 N N . GLU A 1 261 ? 14.425 5.660 9.787 1.00 94.00 261 GLU A N 1
ATOM 1924 C CA . GLU A 1 261 ? 13.627 6.112 10.940 1.00 94.00 261 GLU A CA 1
ATOM 1925 C C . GLU A 1 261 ? 12.136 6.314 10.642 1.00 94.00 261 GLU A C 1
ATOM 1927 O O . GLU A 1 261 ? 11.344 6.468 11.571 1.00 94.00 261 GLU A O 1
ATOM 1932 N N . ARG A 1 262 ? 11.718 6.287 9.372 1.00 95.94 262 ARG A N 1
ATOM 1933 C CA . ARG A 1 262 ? 10.336 6.583 8.970 1.00 95.94 262 ARG A CA 1
ATOM 1934 C C . ARG A 1 262 ? 9.714 5.427 8.195 1.00 95.94 262 ARG A C 1
ATOM 1936 O O . ARG A 1 262 ? 10.370 4.821 7.354 1.00 95.94 262 ARG A O 1
ATOM 1943 N N . TRP A 1 263 ? 8.437 5.165 8.471 1.00 97.69 263 TRP A N 1
ATOM 1944 C CA . TRP A 1 263 ? 7.612 4.255 7.681 1.00 97.69 263 TRP A CA 1
ATOM 1945 C C . TRP A 1 263 ? 7.288 4.857 6.310 1.00 97.69 263 TRP A C 1
ATOM 1947 O O . TRP A 1 263 ? 6.910 6.021 6.221 1.00 97.69 263 TRP A O 1
ATOM 1957 N N . VAL A 1 264 ? 7.404 4.064 5.254 1.00 96.81 264 VAL A N 1
ATOM 1958 C CA . VAL A 1 264 ? 6.976 4.404 3.896 1.00 96.81 264 VAL A CA 1
ATOM 1959 C C . VAL A 1 264 ? 6.049 3.319 3.366 1.00 96.81 264 VAL A C 1
ATOM 1961 O O . VAL A 1 264 ? 6.185 2.149 3.724 1.00 96.81 264 VAL A O 1
ATOM 1964 N N . PHE A 1 265 ? 5.112 3.713 2.514 1.00 96.50 265 PHE A N 1
ATOM 1965 C CA . PHE A 1 265 ? 4.077 2.855 1.964 1.00 96.50 265 PHE A CA 1
ATOM 1966 C C . PHE A 1 265 ? 4.245 2.746 0.451 1.00 96.50 265 PHE A C 1
ATOM 1968 O O . PHE A 1 265 ? 4.312 3.750 -0.259 1.00 96.50 265 PHE A O 1
ATOM 1975 N N . SER A 1 266 ? 4.309 1.518 -0.048 1.00 93.62 266 SER A N 1
ATOM 1976 C CA . SER A 1 266 ? 4.235 1.200 -1.474 1.00 93.62 266 SER A CA 1
ATOM 1977 C C . SER A 1 266 ? 2.961 0.418 -1.761 1.00 93.62 266 SER A C 1
ATOM 1979 O O . SER A 1 266 ? 2.467 -0.316 -0.905 1.00 93.62 266 SER A O 1
ATOM 1981 N N . ALA A 1 267 ? 2.385 0.606 -2.944 1.00 91.69 267 ALA A N 1
ATOM 1982 C CA . ALA A 1 267 ? 1.167 -0.099 -3.315 1.00 91.69 267 ALA A CA 1
ATOM 1983 C C . ALA A 1 267 ? 1.434 -1.607 -3.452 1.00 91.69 267 ALA A C 1
ATOM 1985 O O . ALA A 1 267 ? 2.485 -2.035 -3.934 1.00 91.69 267 ALA A O 1
ATOM 1986 N N . LEU A 1 268 ? 0.466 -2.417 -3.033 1.00 90.44 268 LEU A N 1
ATOM 1987 C CA . LEU A 1 268 ? 0.390 -3.838 -3.351 1.00 90.44 268 LEU A CA 1
ATOM 1988 C C . LEU A 1 268 ? -0.794 -4.075 -4.299 1.00 90.44 268 LEU A C 1
ATOM 1990 O O . LEU A 1 268 ? -1.783 -3.336 -4.249 1.00 90.44 268 LEU A O 1
ATOM 1994 N N . PRO A 1 269 ? -0.739 -5.119 -5.146 1.00 87.44 269 PRO A N 1
ATOM 1995 C CA . PRO A 1 269 ? -1.895 -5.511 -5.938 1.00 87.44 269 PRO A CA 1
ATOM 1996 C C . PRO A 1 269 ? -3.083 -5.756 -5.021 1.00 87.44 269 PRO A C 1
ATOM 1998 O O . PRO A 1 269 ? -2.986 -6.510 -4.055 1.00 87.44 269 PRO A O 1
ATOM 2001 N N . SER A 1 270 ? -4.193 -5.102 -5.327 1.00 89.88 270 SER A N 1
ATOM 2002 C CA . SER A 1 270 ? -5.406 -5.202 -4.527 1.00 89.88 270 SER A CA 1
ATOM 2003 C C . SER A 1 270 ? -6.347 -6.243 -5.130 1.00 89.88 270 SER A C 1
ATOM 2005 O O . SER A 1 270 ? -6.364 -6.401 -6.356 1.00 89.88 270 SER A O 1
ATOM 2007 N N . PRO A 1 271 ? -7.112 -6.985 -4.310 1.00 89.94 271 PRO A N 1
ATOM 2008 C CA . PRO A 1 271 ? -8.061 -7.949 -4.838 1.00 89.94 271 PRO A CA 1
ATOM 2009 C C . PRO A 1 271 ? -9.126 -7.216 -5.668 1.00 89.94 271 PRO A C 1
ATOM 2011 O O . PRO A 1 271 ? -9.566 -6.133 -5.278 1.00 89.94 271 PRO A O 1
ATOM 2014 N N . PRO A 1 272 ? -9.556 -7.781 -6.807 1.00 86.94 272 PRO A N 1
ATOM 2015 C CA . PRO A 1 272 ? -10.600 -7.167 -7.609 1.00 86.94 272 PRO A CA 1
ATOM 2016 C C . PRO A 1 272 ? -11.959 -7.248 -6.902 1.00 86.94 272 PRO A C 1
ATOM 2018 O O . PRO A 1 272 ? -12.209 -8.127 -6.074 1.00 86.94 272 PRO A O 1
ATOM 2021 N N . GLY A 1 273 ? -12.873 -6.371 -7.314 1.00 90.62 273 GLY A N 1
ATOM 2022 C CA . GLY A 1 273 ? -14.268 -6.386 -6.887 1.00 90.62 273 GLY A CA 1
ATOM 2023 C C . GLY A 1 273 ? -14.592 -5.396 -5.773 1.00 90.62 273 GLY A C 1
ATOM 2024 O O . GLY A 1 273 ? -13.729 -4.711 -5.227 1.00 90.62 273 GLY A O 1
ATOM 2025 N N . THR A 1 274 ? -15.881 -5.321 -5.461 1.00 96.38 274 THR A N 1
ATOM 2026 C CA . THR A 1 274 ? -16.435 -4.417 -4.456 1.00 96.38 274 THR A CA 1
ATOM 2027 C C . THR A 1 274 ? -17.320 -5.187 -3.480 1.00 96.38 274 THR A C 1
ATOM 2029 O O . THR A 1 274 ? -17.800 -6.284 -3.777 1.00 96.38 274 THR A O 1
ATOM 2032 N N . ARG A 1 275 ? -17.535 -4.625 -2.290 1.00 97.06 275 ARG A N 1
ATOM 2033 C CA . ARG A 1 275 ? -18.525 -5.097 -1.313 1.00 97.06 275 ARG A CA 1
ATOM 2034 C C . ARG A 1 275 ? -19.487 -3.960 -0.965 1.00 97.06 275 ARG A C 1
ATOM 2036 O O . ARG A 1 275 ? -19.128 -2.804 -1.154 1.00 97.06 275 ARG A O 1
ATOM 2043 N N . PRO A 1 276 ? -20.695 -4.234 -0.452 1.00 97.88 276 PRO A N 1
ATOM 2044 C CA . PRO A 1 276 ? -21.603 -3.168 -0.031 1.00 97.88 276 PRO A CA 1
ATOM 2045 C C . PRO A 1 276 ? -21.024 -2.272 1.075 1.00 97.88 276 PRO A C 1
ATOM 2047 O O . PRO A 1 276 ? -21.226 -1.057 1.050 1.00 97.88 276 PRO A O 1
ATOM 2050 N N . ARG A 1 277 ? -20.306 -2.855 2.049 1.00 98.19 277 ARG A N 1
ATOM 2051 C CA . ARG A 1 277 ? -19.754 -2.136 3.208 1.00 98.19 277 ARG A CA 1
ATOM 2052 C C . ARG A 1 277 ? -18.276 -2.433 3.441 1.00 98.19 277 ARG A C 1
ATOM 2054 O O . ARG A 1 277 ? -17.801 -3.525 3.147 1.00 98.19 277 ARG A O 1
ATOM 2061 N N . ALA A 1 278 ? -17.541 -1.490 4.023 1.00 98.06 278 ALA A N 1
ATOM 2062 C CA . ALA A 1 278 ? -16.136 -1.666 4.384 1.00 98.06 278 ALA A CA 1
ATOM 2063 C C . ALA A 1 278 ? -15.949 -2.756 5.451 1.00 98.06 278 ALA A C 1
ATOM 2065 O O . ALA A 1 278 ? -14.988 -3.514 5.394 1.00 98.06 278 ALA A O 1
ATOM 2066 N N . SER A 1 279 ? -16.900 -2.888 6.382 1.00 97.81 279 SER A N 1
ATOM 2067 C CA . SER A 1 279 ? -16.926 -3.976 7.370 1.00 97.81 279 SER A CA 1
ATOM 2068 C C . SER A 1 279 ? -17.074 -5.358 6.741 1.00 97.81 279 SER A C 1
ATOM 2070 O O . SER A 1 279 ? -16.697 -6.344 7.358 1.00 97.81 279 SER A O 1
ATOM 2072 N N . ASP A 1 280 ? -17.592 -5.459 5.514 1.00 96.94 280 ASP A N 1
ATOM 2073 C CA . ASP A 1 280 ? -17.736 -6.757 4.856 1.00 96.94 280 ASP A CA 1
ATOM 2074 C C . ASP A 1 280 ? -16.369 -7.350 4.496 1.00 96.94 280 ASP A C 1
ATOM 2076 O O . ASP A 1 280 ? -16.292 -8.537 4.208 1.00 96.94 280 ASP A O 1
ATOM 2080 N N . TRP A 1 281 ? -15.290 -6.559 4.505 1.00 96.69 281 TRP A N 1
ATOM 2081 C CA . TRP A 1 281 ? -13.916 -7.043 4.342 1.00 96.69 281 TRP A CA 1
ATOM 2082 C C . TRP A 1 281 ? -13.334 -7.652 5.625 1.00 96.69 281 TRP A C 1
ATOM 2084 O O . TRP A 1 281 ? -12.286 -8.302 5.571 1.00 96.69 281 TRP A O 1
ATOM 2094 N N . ASP A 1 282 ? -14.009 -7.496 6.767 1.00 95.38 282 ASP A N 1
ATOM 2095 C CA . ASP A 1 282 ? -13.592 -8.121 8.016 1.00 95.38 282 ASP A CA 1
ATOM 2096 C C . ASP A 1 282 ? -13.635 -9.647 7.868 1.00 95.38 282 ASP A C 1
ATOM 2098 O O . ASP A 1 282 ? -14.644 -10.236 7.486 1.00 95.38 282 ASP A O 1
ATOM 2102 N N . GLY A 1 283 ? -12.513 -10.304 8.159 1.00 91.75 283 GLY A N 1
ATOM 2103 C CA . GLY A 1 283 ? -12.384 -11.760 8.041 1.00 91.75 283 GLY A CA 1
ATOM 2104 C C . GLY A 1 283 ? -11.715 -12.244 6.753 1.00 91.75 283 GLY A C 1
ATOM 2105 O O . GLY A 1 283 ? -11.459 -13.441 6.630 1.00 91.75 283 GLY A O 1
ATOM 2106 N N . VAL A 1 284 ? -11.353 -11.350 5.826 1.00 92.19 284 VAL A N 1
ATOM 2107 C CA . VAL A 1 284 ? -10.430 -11.699 4.737 1.00 92.19 284 VAL A CA 1
ATOM 2108 C C . VAL A 1 284 ? -9.037 -11.932 5.331 1.00 92.19 284 VAL A C 1
ATOM 2110 O O . VAL A 1 284 ? -8.365 -10.997 5.758 1.00 92.19 284 VAL A O 1
ATOM 2113 N N . SER A 1 285 ? -8.624 -13.198 5.406 1.00 86.00 285 SER A N 1
ATOM 2114 C CA . SER A 1 285 ? -7.365 -13.618 6.037 1.00 86.00 285 SER A CA 1
ATOM 2115 C C . SER A 1 285 ? -6.138 -13.405 5.151 1.00 86.00 285 SER A C 1
ATOM 2117 O O . SER A 1 285 ? -5.069 -13.090 5.667 1.00 86.00 285 SER A O 1
ATOM 2119 N N . ASP A 1 286 ? -6.299 -13.536 3.835 1.00 88.25 286 ASP A N 1
ATOM 2120 C CA . ASP A 1 286 ? -5.263 -13.252 2.844 1.00 88.25 286 ASP A CA 1
ATOM 2121 C C . ASP A 1 286 ? -5.891 -12.556 1.624 1.00 88.25 286 ASP A C 1
ATOM 2123 O O . ASP A 1 286 ? -6.444 -13.222 0.745 1.00 88.25 286 ASP A O 1
ATOM 2127 N N . PRO A 1 287 ? -5.856 -11.213 1.563 1.00 85.44 287 PRO A N 1
ATOM 2128 C CA . PRO A 1 287 ? -6.391 -10.466 0.431 1.00 85.44 287 PRO A CA 1
ATOM 2129 C C . PRO A 1 287 ? -5.482 -10.517 -0.806 1.00 85.44 287 PRO A C 1
ATOM 2131 O O . PRO A 1 287 ? -5.869 -10.002 -1.852 1.00 85.44 287 PRO A O 1
ATOM 2134 N N . THR A 1 288 ? -4.287 -11.110 -0.700 1.00 84.06 288 THR A N 1
ATOM 2135 C CA . THR A 1 288 ? -3.342 -11.256 -1.818 1.00 84.06 288 THR A CA 1
ATOM 2136 C C . THR A 1 288 ? -3.440 -12.602 -2.515 1.00 84.06 288 THR A C 1
ATOM 2138 O O . THR A 1 288 ? -2.976 -12.740 -3.649 1.00 84.06 288 THR A O 1
ATOM 2141 N N . ALA A 1 289 ? -4.071 -13.586 -1.873 1.00 81.31 289 ALA A N 1
ATOM 2142 C CA . ALA A 1 289 ? -4.387 -14.843 -2.519 1.00 81.31 289 ALA A CA 1
ATOM 2143 C C . ALA A 1 289 ? -5.252 -14.558 -3.759 1.00 81.31 289 ALA A C 1
ATOM 2145 O O . ALA A 1 289 ? -6.254 -13.840 -3.650 1.00 81.31 289 ALA A O 1
ATOM 2146 N N . PRO A 1 290 ? -4.900 -15.106 -4.942 1.00 72.75 290 PRO A N 1
ATOM 2147 C CA . PRO A 1 290 ? -5.767 -14.993 -6.101 1.00 72.75 290 PRO A CA 1
ATOM 2148 C C . PRO A 1 290 ? -7.125 -15.531 -5.678 1.00 72.75 290 PRO A C 1
ATOM 2150 O O . PRO A 1 290 ? -7.207 -16.643 -5.145 1.00 72.75 290 PRO A O 1
ATOM 2153 N N . SER A 1 291 ? -8.172 -14.724 -5.859 1.00 65.56 291 SER A N 1
ATOM 2154 C CA . SER A 1 291 ? -9.537 -15.159 -5.612 1.00 65.56 291 SER A CA 1
ATOM 2155 C C . SER A 1 291 ? -9.708 -16.407 -6.459 1.00 65.56 291 SER A C 1
ATOM 2157 O O . SER A 1 291 ? -9.781 -16.312 -7.684 1.00 65.56 291 SER A O 1
ATOM 2159 N N . SER A 1 292 ? -9.668 -17.587 -5.833 1.00 61.91 292 SER A N 1
ATOM 2160 C CA . SER A 1 292 ? -10.023 -18.802 -6.545 1.00 61.91 292 SER A CA 1
ATOM 2161 C C . SER A 1 292 ? -11.411 -18.488 -7.070 1.00 61.91 292 SER A C 1
ATOM 2163 O O . SER A 1 292 ? -12.255 -18.140 -6.235 1.00 61.91 292 SER A O 1
ATOM 2165 N N . PRO A 1 293 ? -11.637 -18.467 -8.402 1.00 55.72 293 PRO A N 1
ATOM 2166 C CA . PRO A 1 293 ? -12.975 -18.253 -8.911 1.00 55.72 293 PRO A CA 1
ATOM 2167 C C . PRO A 1 293 ? -13.788 -19.273 -8.150 1.00 55.72 293 PRO A C 1
ATOM 2169 O O . PRO A 1 293 ? -13.444 -20.458 -8.189 1.00 55.72 293 PRO A O 1
ATOM 2172 N N . ALA A 1 294 ? -14.724 -18.799 -7.323 1.00 51.94 294 ALA A N 1
ATOM 2173 C CA . ALA A 1 294 ? -15.599 -19.698 -6.615 1.00 51.94 294 ALA A CA 1
ATOM 2174 C C . ALA A 1 294 ? -16.197 -20.509 -7.749 1.00 51.94 294 ALA A C 1
ATOM 2176 O O . ALA A 1 294 ? -16.939 -19.964 -8.569 1.00 51.94 294 ALA A O 1
ATOM 2177 N N . PHE A 1 295 ? -15.735 -21.751 -7.894 1.00 43.53 295 PHE A N 1
ATOM 2178 C CA . PHE A 1 295 ? -16.271 -22.701 -8.838 1.00 43.53 295 PHE A CA 1
ATOM 2179 C C . PHE A 1 295 ? -17.629 -22.986 -8.224 1.00 43.53 295 PHE A C 1
ATOM 2181 O O . PHE A 1 295 ? -17.812 -23.926 -7.453 1.00 43.53 295 PHE A O 1
ATOM 2188 N N . GLY A 1 296 ? -18.545 -22.041 -8.440 1.00 42.53 296 GLY A N 1
ATOM 2189 C CA . GLY A 1 296 ? -19.945 -22.197 -8.190 1.00 42.53 296 GLY A CA 1
ATOM 2190 C C . GLY A 1 296 ? -20.262 -23.400 -9.025 1.00 42.53 296 GLY A C 1
ATOM 2191 O O . GLY A 1 296 ? -20.216 -23.334 -10.253 1.00 42.53 296 GLY A O 1
ATOM 2192 N N . LEU A 1 297 ? -20.449 -24.526 -8.347 1.00 40.94 297 LEU A N 1
ATOM 2193 C CA . LEU A 1 297 ? -21.059 -25.676 -8.964 1.00 40.94 297 LEU A CA 1
ATOM 2194 C C . LEU A 1 297 ? -22.302 -25.116 -9.668 1.00 40.94 297 LEU A C 1
ATOM 2196 O O . LEU A 1 297 ? -23.144 -24.515 -8.990 1.00 40.94 297 LEU A O 1
ATOM 2200 N N . PRO A 1 298 ? -22.379 -25.187 -11.007 1.00 42.47 298 PRO A N 1
ATOM 2201 C CA . PRO A 1 298 ? -23.561 -24.744 -11.722 1.00 42.47 298 PRO A CA 1
ATOM 2202 C C . PRO A 1 298 ? -24.707 -25.633 -11.233 1.00 42.47 298 PRO A C 1
ATOM 2204 O O . PRO A 1 298 ? -24.767 -26.808 -11.581 1.00 42.47 298 PR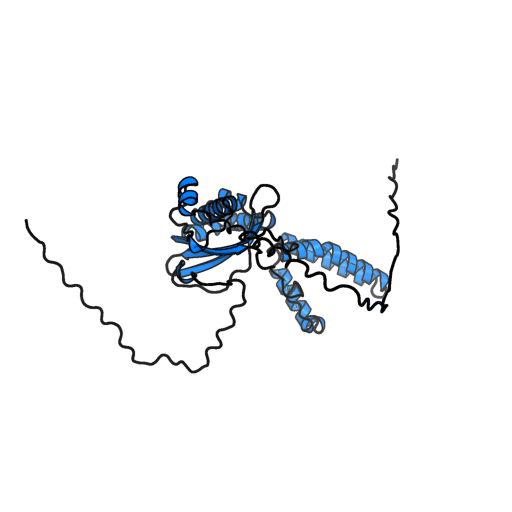O A O 1
ATOM 2207 N N . GLY A 1 299 ? -25.540 -25.124 -10.325 1.00 45.88 299 GLY A N 1
ATOM 2208 C CA . GLY A 1 299 ? -26.560 -25.951 -9.679 1.00 45.88 299 GLY A CA 1
ATOM 2209 C C . GLY A 1 299 ? -27.188 -25.399 -8.403 1.00 45.88 299 GLY A C 1
ATOM 2210 O O . GLY A 1 299 ? -28.263 -25.861 -8.037 1.00 45.88 299 GLY A O 1
ATOM 2211 N N . SER A 1 300 ? -26.606 -24.394 -7.747 1.00 44.06 300 SER A N 1
ATOM 2212 C CA . SER A 1 300 ? -27.327 -23.667 -6.693 1.00 44.06 300 SER A CA 1
ATOM 2213 C C . SER A 1 300 ? -28.219 -22.601 -7.327 1.00 44.06 300 SER A C 1
ATOM 2215 O O . SER A 1 300 ? -27.950 -21.406 -7.207 1.00 44.06 300 SER A O 1
ATOM 2217 N N . GLU A 1 301 ? -29.253 -23.026 -8.059 1.00 50.16 301 GLU A N 1
ATOM 2218 C CA . GLU A 1 301 ? -30.357 -22.124 -8.383 1.00 50.16 301 GLU A CA 1
ATOM 2219 C C . GLU A 1 301 ? -30.866 -21.496 -7.074 1.00 50.16 301 GLU A C 1
ATOM 2221 O O . GLU A 1 301 ? -31.027 -22.203 -6.071 1.00 50.16 301 GLU A O 1
ATOM 2226 N N . PRO A 1 302 ? -31.100 -20.173 -7.036 1.00 48.62 302 PRO A N 1
ATOM 2227 C CA . PRO A 1 302 ? -31.792 -19.566 -5.915 1.00 48.62 302 PRO A CA 1
ATOM 2228 C C . PRO A 1 302 ? -33.156 -20.242 -5.811 1.00 48.62 302 PRO A C 1
ATOM 2230 O O . PRO A 1 302 ? -33.940 -20.184 -6.754 1.00 48.62 302 PRO A O 1
ATOM 2233 N N . VAL A 1 303 ? -33.424 -20.904 -4.681 1.00 55.09 303 VAL A N 1
ATOM 2234 C CA . VAL A 1 303 ? -34.732 -21.502 -4.402 1.00 55.09 303 VAL A CA 1
ATOM 2235 C C . VAL A 1 303 ? -35.786 -20.403 -4.605 1.00 55.09 303 VAL A C 1
ATOM 2237 O O . VAL A 1 303 ? -35.815 -19.443 -3.826 1.00 55.09 303 VAL A O 1
ATOM 2240 N N . PRO A 1 304 ? -36.636 -20.490 -5.645 1.00 51.97 304 PRO A N 1
ATOM 2241 C CA . PRO A 1 304 ? -37.691 -19.522 -5.861 1.00 51.97 304 PRO A CA 1
ATOM 2242 C C . PRO A 1 304 ? -38.746 -19.802 -4.797 1.00 51.97 304 PRO A C 1
ATOM 2244 O O . PRO A 1 304 ? -39.487 -20.776 -4.899 1.00 51.97 304 PRO A O 1
ATOM 2247 N N . GLY A 1 305 ? -38.779 -18.997 -3.735 1.00 54.09 305 GLY A N 1
ATOM 2248 C CA . GLY A 1 305 ? -39.824 -19.134 -2.723 1.00 54.09 305 GLY A CA 1
ATOM 2249 C C . GLY A 1 305 ? -39.469 -18.810 -1.281 1.00 54.09 305 GLY A C 1
ATOM 2250 O O . GLY A 1 305 ? -40.327 -19.034 -0.436 1.00 54.09 305 GLY A O 1
ATOM 2251 N N . SER A 1 306 ? -38.289 -18.271 -0.955 1.00 50.06 306 SER A N 1
ATOM 2252 C CA . SER A 1 306 ? -38.137 -17.642 0.366 1.00 50.06 306 SER A CA 1
ATOM 2253 C C . SER A 1 306 ? -38.979 -16.360 0.392 1.00 50.06 306 SER A C 1
ATOM 2255 O O . SER A 1 306 ? -38.654 -15.425 -0.346 1.00 50.06 306 SER A O 1
ATOM 2257 N N . PRO A 1 307 ? -40.078 -16.305 1.170 1.00 53.53 307 PRO A N 1
ATOM 2258 C CA . PRO A 1 307 ? -40.916 -15.121 1.231 1.00 53.53 307 PRO A CA 1
ATOM 2259 C C . PRO A 1 307 ? -40.085 -13.958 1.766 1.00 53.53 307 PRO A C 1
ATOM 2261 O O . PRO A 1 307 ? -39.365 -14.096 2.758 1.00 53.53 307 PRO A O 1
ATOM 2264 N N . SER A 1 308 ? -40.186 -12.810 1.097 1.00 59.50 308 SER A N 1
ATOM 2265 C CA . SER A 1 308 ? -39.698 -11.542 1.626 1.00 59.50 308 SER A CA 1
ATOM 2266 C C . SER A 1 308 ? -40.171 -11.387 3.076 1.00 59.50 308 SER A C 1
ATOM 2268 O O . SER A 1 308 ? -41.353 -11.631 3.336 1.00 59.50 308 SER A O 1
ATOM 2270 N N . PRO A 1 309 ? -39.309 -10.984 4.028 1.00 61.31 309 PRO A N 1
ATOM 2271 C CA . PRO A 1 309 ? -39.795 -10.528 5.319 1.00 61.31 309 PRO A CA 1
ATOM 2272 C C . PRO A 1 309 ? -40.705 -9.329 5.051 1.00 61.31 309 PRO A C 1
ATOM 2274 O O . PRO A 1 309 ? -40.244 -8.263 4.640 1.00 61.31 309 PRO A O 1
ATOM 2277 N N . SER A 1 310 ? -42.013 -9.556 5.189 1.00 64.56 310 SER A N 1
ATOM 2278 C CA . SER A 1 310 ? -43.034 -8.524 5.111 1.00 64.56 310 SER A CA 1
ATOM 2279 C C . SER A 1 310 ? -42.602 -7.362 5.985 1.00 64.56 310 SER A C 1
ATOM 2281 O O . SER A 1 310 ? -42.359 -7.523 7.179 1.00 64.56 310 SER A O 1
ATOM 2283 N N . SER A 1 311 ? -42.494 -6.195 5.366 1.00 58.09 311 SER A N 1
ATOM 2284 C CA . SER A 1 311 ? -42.334 -4.931 6.057 1.00 58.09 311 SER A CA 1
ATOM 2285 C C . SER A 1 311 ? -43.545 -4.755 6.972 1.00 58.09 311 SER A C 1
ATOM 2287 O O . SER A 1 311 ? -44.636 -4.436 6.500 1.00 58.09 311 SER A O 1
ATOM 2289 N N . GLU A 1 312 ? -43.385 -5.028 8.267 1.00 58.78 312 GLU A N 1
ATOM 2290 C CA . GLU A 1 312 ? -44.379 -4.625 9.255 1.00 58.78 312 GLU A CA 1
ATOM 2291 C C . GLU A 1 312 ? -44.508 -3.094 9.190 1.00 58.78 312 GLU A C 1
ATOM 2293 O O . GLU A 1 312 ? -43.501 -2.385 9.287 1.00 58.78 312 GLU A O 1
ATOM 2298 N N . PRO A 1 313 ? -45.718 -2.552 8.980 1.00 66.31 313 PRO A N 1
ATOM 2299 C CA . PRO A 1 313 ? -45.935 -1.119 9.021 1.00 66.31 313 PRO A CA 1
ATOM 2300 C C . PRO A 1 313 ? -45.736 -0.628 10.457 1.00 66.31 313 PRO A C 1
ATOM 2302 O O . PRO A 1 313 ? -46.458 -1.022 11.371 1.00 66.31 313 PRO A O 1
ATOM 2305 N N . SER A 1 314 ? -44.756 0.253 10.645 1.00 64.12 314 SER A N 1
ATOM 2306 C CA . SER A 1 314 ? -44.497 0.951 11.901 1.00 64.12 314 SER A CA 1
ATOM 2307 C C . SER A 1 314 ? -45.761 1.648 12.407 1.00 64.12 314 SER A C 1
ATOM 2309 O O . SER A 1 314 ? -46.215 2.641 11.836 1.00 64.12 314 SER A O 1
ATOM 2311 N N . THR A 1 315 ? -46.325 1.144 13.502 1.00 68.69 315 THR A N 1
ATOM 2312 C CA . THR A 1 315 ? -47.437 1.781 14.208 1.00 68.69 315 THR A CA 1
ATOM 2313 C C . THR A 1 315 ? -46.981 3.143 14.753 1.00 68.69 315 THR A C 1
ATOM 2315 O O . THR A 1 315 ? -45.980 3.201 15.475 1.00 68.69 315 THR A O 1
ATOM 2318 N N . PRO A 1 316 ? -47.678 4.255 14.457 1.00 72.31 316 PRO A N 1
ATOM 2319 C CA . PRO A 1 316 ? -47.335 5.557 15.012 1.00 72.31 316 PRO A CA 1
ATOM 2320 C C . PRO A 1 316 ? -47.561 5.557 16.530 1.00 72.31 316 PRO A C 1
ATOM 2322 O O . PRO A 1 316 ? -48.657 5.288 17.023 1.00 72.31 316 PRO A O 1
ATOM 2325 N N . ARG A 1 317 ? -46.496 5.853 17.281 1.00 73.38 317 ARG A N 1
ATOM 2326 C CA . ARG A 1 317 ? -46.513 5.986 18.741 1.00 73.38 317 ARG A CA 1
ATOM 2327 C C . ARG A 1 317 ? -47.296 7.249 19.113 1.00 73.38 317 ARG A C 1
ATOM 2329 O O . ARG A 1 317 ? -46.915 8.347 18.717 1.00 73.38 317 ARG A O 1
ATOM 2336 N N . ALA A 1 318 ? -48.390 7.084 19.854 1.00 72.25 318 ALA A N 1
ATOM 2337 C CA . ALA A 1 318 ? -49.201 8.192 20.350 1.00 72.25 318 ALA A CA 1
ATOM 2338 C C . ALA A 1 318 ? -48.386 9.127 21.274 1.00 72.25 318 ALA A C 1
ATOM 2340 O O . ALA A 1 318 ? -47.513 8.646 22.005 1.00 72.25 318 ALA A O 1
ATOM 2341 N N . PRO A 1 319 ? -48.671 10.444 21.280 1.00 71.50 319 PRO A N 1
ATOM 2342 C CA . PRO A 1 319 ? -48.047 11.380 22.205 1.00 71.50 319 PRO A CA 1
ATOM 2343 C C . PRO A 1 319 ? -48.534 11.106 23.633 1.00 71.50 319 PRO A C 1
ATOM 2345 O O . PRO A 1 319 ? -49.730 11.159 23.919 1.00 71.50 319 PRO A O 1
ATOM 2348 N N . VAL A 1 320 ? -47.597 10.812 24.536 1.00 74.81 320 VAL A N 1
ATOM 2349 C CA . VAL A 1 320 ? -47.859 10.792 25.978 1.00 74.81 320 VAL A CA 1
ATOM 2350 C C . VAL A 1 320 ? -47.832 12.237 26.456 1.00 74.81 320 VAL A C 1
ATOM 2352 O O . VAL A 1 320 ? -46.779 12.869 26.472 1.00 74.81 320 VAL A O 1
ATOM 2355 N N . GLY A 1 321 ? -49.012 12.759 26.783 1.00 72.38 321 GLY A N 1
ATOM 2356 C CA . GLY A 1 321 ? -49.161 13.999 27.531 1.00 72.38 321 GLY A CA 1
ATOM 2357 C C . GLY A 1 321 ? -48.837 13.790 29.010 1.00 72.38 321 GLY A C 1
ATOM 2358 O O . GLY A 1 321 ? -49.199 12.761 29.587 1.00 72.38 321 GLY A O 1
ATOM 2359 N N . GLY A 1 322 ? -48.171 14.786 29.589 1.00 59.59 322 GLY A N 1
ATOM 2360 C CA . GLY A 1 322 ? -47.836 14.933 31.003 1.00 59.59 322 GLY A CA 1
ATOM 2361 C C . GLY A 1 322 ? -47.018 16.195 31.197 1.00 59.59 322 GLY A C 1
ATOM 2362 O O . GLY A 1 322 ? -45.857 16.181 30.738 1.00 59.59 322 GLY A O 1
#

Foldseek 3Di:
DDDDDDDDDDDDDDDDDDDDDDDDDDDDDDDDPPPPDPPDPPPPPPPPPDDQDFDPLVVLCVVLVADPQEAEDSVQGHSDSQVSNLVRQLLRCLLVLVLVSNLVQADPLCNVVSVVCVVVVVSVVVNVQFNHKYWQHKFQQAPQPPPPVPLQPCDPVNVVPVVSVVVSVVVVLVPADPVLNVQLVVLVVQLVVQCVVCVPDPVSNVVSVVSSCVSCVVSSCSVSVLPPNPDRDSGKMKIWIWTDGVQKTFIWIWIWDCPDHDIHIHTDDFADDIDRDRCVSHPVHDRPPHPPPPVPVPPPDPPPDPDDPPDDPDDDDDDDDD

Nearest PDB structures (foldseek):
  8xj4-assembly1_A  TM=2.870E-01  e=2.729E+00  Homo sapiens
  3jrq-assembly1_A  TM=2.164E-01  e=2.890E+00  Arabidopsis thaliana
  7ywx-assembly1_P  TM=4.661E-01  e=6.838E+00  Homo sapiens
  3kdj-assembly1_B  TM=2.130E-01  e=4.320E+00  Arabidopsis thaliana
  3nmn-assembly2_D  TM=2.136E-01  e=2.890E+00  Arabidopsis thaliana

pLDDT: mean 81.88, std 18.21, range [38.09, 98.75]

Secondary structure (DSSP, 8-state):
---PPPP--PPP-----------------------PPPPPPPPPPPPPPPPPPPP-HHHHHHHHT--TTEE--GGG--S-HHHHHHHHHHHHHHHHT-HHHHHHHB-GGGHHHHHHHHHTTHHHHHHHT--EEEEEEEEES-------TTTTT--TTGGG-HHHHHHHHHHHHHHS-HHHHHHHHHHHHHHHHHHHH-TT-HHHHHHHHHHHHHHHHHHHHHHHTTS---S--TT-EEEEEEEEETTEEEEEEEEEE-STTS-EEEEEPPPS--BSSGGGGTT-S-TTS--------TT----TT---------PPPPP---